Protein AF-A0A5C3P9K9-F1 (afdb_monomer_lite)

Foldseek 3Di:
DPDPPPDDDPVVVLVVLLVLVVDDVVSVSLVVLVVVLVVDVVCVVVVLLSNALDEDEDQDLVVQVVVLCSCPPPVNPSLQSHAHYEYQDQDLALVSLQSNLVSPLSSPNHAYYAYRHPDDDPDRDPRSVNSVVSNLVSQQPDARYAYYHDEQEPPPDDDDRNVVVVVSVQSHNYQYQWYWYWYDDPPDFIFIFTDGDPGGCPDDDDDGDGDGDD

Sequence (214 aa):
MPAGIVTMNLDVVCAIMAFVISMPKDSRPRSTIASMMLVNRALYHEGANTLLSRDVALYDSGDVPSFVDCCLAENGIRTGYVRELVLHFFPRSPVTAASLSNLVLKLTNLASVSLMSAASSWTRSEEEDRSESILFDTIASLTTLSRLSLQIRNISHRGAGANRSLQFVKTLRSPLRELYLSQYCSNASAVVCFVTFSRPLVSRTISIGVRPSV

Radius of gyration: 19.75 Å; chains: 1; bounding box: 65×40×49 Å

Structure (mmCIF, N/CA/C/O backbone):
data_AF-A0A5C3P9K9-F1
#
_entry.id   AF-A0A5C3P9K9-F1
#
loop_
_atom_site.group_PDB
_atom_site.id
_atom_site.type_symbol
_atom_site.label_atom_id
_atom_site.label_alt_id
_atom_site.label_comp_id
_atom_site.label_asym_id
_atom_site.label_entity_id
_atom_site.label_seq_id
_atom_site.pdbx_PDB_ins_code
_atom_site.Cartn_x
_atom_site.Cartn_y
_atom_site.Cartn_z
_atom_site.occupancy
_atom_site.B_iso_or_equiv
_atom_site.auth_seq_id
_atom_site.auth_comp_id
_atom_site.auth_asym_id
_atom_site.auth_atom_id
_atom_site.pdbx_PDB_model_num
ATOM 1 N N . MET A 1 1 ? -42.435 10.565 16.061 1.00 39.28 1 MET A N 1
ATOM 2 C CA . MET A 1 1 ? -41.601 9.851 17.050 1.00 39.28 1 MET A CA 1
ATOM 3 C C . MET A 1 1 ? -40.154 9.996 16.615 1.00 39.28 1 MET A C 1
ATOM 5 O O . MET A 1 1 ? -39.882 9.632 15.476 1.00 39.28 1 MET A O 1
ATOM 9 N N . PRO A 1 2 ? -39.252 10.582 17.418 1.00 43.41 2 PRO A N 1
ATOM 10 C CA . PRO A 1 2 ? -37.836 10.552 17.080 1.00 43.41 2 PRO A CA 1
ATOM 11 C C . PRO A 1 2 ? -37.389 9.087 17.111 1.00 43.41 2 PRO A C 1
ATOM 13 O O . PRO A 1 2 ? -37.651 8.386 18.088 1.00 43.41 2 PRO A O 1
ATOM 16 N N . ALA A 1 3 ? -36.796 8.604 16.019 1.00 52.88 3 ALA A N 1
ATOM 17 C CA . ALA A 1 3 ? -36.177 7.288 15.993 1.00 52.88 3 ALA A CA 1
ATOM 18 C C . ALA A 1 3 ? -35.117 7.264 17.101 1.00 52.88 3 ALA A C 1
ATOM 20 O O . ALA A 1 3 ? -34.156 8.032 17.054 1.00 52.88 3 ALA A O 1
ATOM 21 N N . GLY A 1 4 ? -35.343 6.458 18.140 1.00 49.44 4 GLY A N 1
ATOM 22 C CA . GLY A 1 4 ? -34.376 6.292 19.217 1.00 49.44 4 GLY A CA 1
ATOM 23 C C . GLY A 1 4 ? -33.043 5.862 18.616 1.00 49.44 4 GLY A C 1
ATOM 24 O O . GLY A 1 4 ? -33.011 4.972 17.766 1.00 49.44 4 GLY A O 1
ATOM 25 N N . ILE A 1 5 ? -31.954 6.517 19.019 1.00 58.69 5 ILE A N 1
ATOM 26 C CA . ILE A 1 5 ? -30.605 6.119 18.621 1.00 58.69 5 ILE A CA 1
ATOM 27 C C . ILE A 1 5 ? -30.373 4.729 19.217 1.00 58.69 5 ILE A C 1
ATOM 29 O O . ILE A 1 5 ? -30.087 4.592 20.403 1.00 58.69 5 ILE A O 1
ATOM 33 N N . VAL A 1 6 ? -30.558 3.689 18.405 1.00 58.91 6 VAL A N 1
ATOM 34 C CA . VAL A 1 6 ? -30.195 2.323 18.776 1.00 58.91 6 VAL A CA 1
ATOM 35 C C . VAL A 1 6 ? -28.674 2.264 18.748 1.00 58.91 6 VAL A C 1
ATOM 37 O O . VAL A 1 6 ? -28.052 2.304 17.686 1.00 58.91 6 VAL A O 1
ATOM 40 N N . THR A 1 7 ? -28.064 2.228 19.928 1.00 70.06 7 THR A N 1
ATOM 41 C CA . THR A 1 7 ? -26.617 2.110 20.079 1.00 70.06 7 THR A CA 1
ATOM 42 C C . THR A 1 7 ? -26.207 0.660 19.837 1.00 70.06 7 THR A C 1
ATOM 44 O O . THR A 1 7 ? -26.435 -0.228 20.654 1.00 70.06 7 THR A O 1
ATOM 47 N N . MET A 1 8 ? -25.619 0.400 18.671 1.00 79.62 8 MET A N 1
ATOM 48 C CA . MET A 1 8 ? -25.006 -0.890 18.362 1.00 79.62 8 MET A CA 1
ATOM 49 C C . MET A 1 8 ? -23.621 -0.971 19.021 1.00 79.62 8 MET A C 1
ATOM 51 O O . MET A 1 8 ? -22.883 0.014 19.030 1.00 79.62 8 MET A O 1
ATOM 55 N N . ASN A 1 9 ? -23.266 -2.135 19.574 1.00 88.25 9 ASN A N 1
ATOM 56 C CA . ASN A 1 9 ? -21.931 -2.371 20.130 1.00 88.25 9 ASN A CA 1
ATOM 57 C C . ASN A 1 9 ? -20.863 -2.174 19.032 1.00 88.25 9 ASN A C 1
ATOM 59 O O . ASN A 1 9 ? -21.028 -2.670 17.917 1.00 88.25 9 ASN A O 1
ATOM 63 N N . LEU A 1 10 ? -19.781 -1.458 19.353 1.00 84.62 10 LEU A N 1
ATOM 64 C CA . LEU A 1 10 ? -18.683 -1.148 18.436 1.00 84.62 10 LEU A CA 1
ATOM 65 C C . LEU A 1 10 ? -18.094 -2.399 17.772 1.00 84.62 10 LEU A C 1
ATOM 67 O O . LEU A 1 10 ? -17.847 -2.371 16.570 1.00 84.62 10 LEU A O 1
ATOM 71 N N . ASP A 1 11 ? -17.969 -3.507 18.505 1.00 85.88 11 ASP A N 1
ATOM 72 C CA . ASP A 1 11 ? -17.461 -4.775 17.967 1.00 85.88 11 ASP A CA 1
ATOM 73 C C . ASP A 1 11 ? -18.340 -5.304 16.830 1.00 85.88 11 ASP A C 1
ATOM 75 O O . ASP A 1 11 ? -17.847 -5.785 15.809 1.00 85.88 11 ASP A O 1
ATOM 79 N N . VAL A 1 12 ? -19.661 -5.161 16.974 1.00 88.38 12 VAL A N 1
ATOM 80 C CA . VAL A 1 12 ? -20.631 -5.563 15.948 1.00 88.38 12 VAL A CA 1
ATOM 81 C C . VAL A 1 12 ? -20.494 -4.666 14.722 1.00 88.38 12 VAL A C 1
ATOM 83 O O . VAL A 1 12 ? -20.518 -5.156 13.594 1.00 88.38 12 VAL A O 1
ATOM 86 N N . VAL A 1 13 ? -20.289 -3.362 14.914 1.00 87.94 13 VAL A N 1
ATOM 87 C CA . VAL A 1 13 ? -20.105 -2.431 13.795 1.00 87.94 13 VAL A CA 1
ATOM 88 C C . VAL A 1 13 ? -18.780 -2.686 13.068 1.00 87.94 13 VAL A C 1
ATOM 90 O O . VAL A 1 13 ? -18.759 -2.719 11.838 1.00 87.94 13 VAL A O 1
ATOM 93 N N . CYS A 1 14 ? -17.693 -2.957 13.794 1.00 85.88 14 CYS A N 1
ATOM 94 C CA . CYS A 1 14 ? -16.416 -3.374 13.214 1.00 85.88 14 CYS A CA 1
ATOM 95 C C . CYS A 1 14 ? -16.545 -4.702 12.449 1.00 85.88 14 CYS A C 1
ATOM 97 O O . CYS A 1 14 ? -16.000 -4.833 11.352 1.00 85.88 14 CYS A O 1
ATOM 99 N N . ALA A 1 15 ? -17.326 -5.662 12.957 1.00 88.50 15 ALA A N 1
ATOM 100 C CA . ALA A 1 15 ? -17.622 -6.905 12.245 1.00 88.50 15 ALA A CA 1
ATOM 101 C C . ALA A 1 15 ? -18.410 -6.659 10.945 1.00 88.50 15 ALA A C 1
ATOM 103 O O . ALA A 1 15 ? -18.105 -7.263 9.915 1.00 88.50 15 ALA A O 1
ATOM 104 N N . ILE A 1 16 ? -19.368 -5.725 10.950 1.00 89.56 16 ILE A N 1
ATOM 105 C CA . ILE A 1 16 ? -20.074 -5.298 9.732 1.00 89.56 16 ILE A CA 1
ATOM 106 C C . ILE A 1 16 ? -19.088 -4.680 8.736 1.00 89.56 16 ILE A C 1
ATOM 108 O O . ILE A 1 16 ? -19.123 -5.027 7.559 1.00 89.56 16 ILE A O 1
ATOM 112 N N . MET A 1 17 ? -18.166 -3.821 9.178 1.00 89.69 17 MET A N 1
ATOM 113 C CA . MET A 1 17 ? -17.129 -3.264 8.299 1.00 89.69 17 MET A CA 1
ATOM 114 C C . MET A 1 17 ? -16.224 -4.358 7.718 1.00 89.69 17 MET A C 1
ATOM 116 O O . MET A 1 17 ? -15.919 -4.331 6.527 1.00 89.69 17 MET A O 1
ATOM 120 N N . ALA A 1 18 ? -15.840 -5.352 8.522 1.00 87.38 18 ALA A N 1
ATOM 121 C CA . ALA A 1 18 ? -15.052 -6.498 8.072 1.00 87.38 18 ALA A CA 1
ATOM 122 C C . ALA A 1 18 ? -15.807 -7.361 7.037 1.00 87.38 18 ALA A C 1
ATOM 124 O O . ALA A 1 18 ? -15.211 -7.908 6.101 1.00 87.38 18 ALA A O 1
ATOM 125 N N . PHE A 1 19 ? -17.130 -7.457 7.163 1.00 89.62 19 PHE A N 1
ATOM 126 C CA . PHE A 1 19 ? -17.979 -8.083 6.157 1.00 89.62 19 PHE A CA 1
ATOM 127 C C . PHE A 1 19 ? -18.051 -7.236 4.879 1.00 89.62 19 PHE A C 1
ATOM 129 O O . PHE A 1 19 ? -17.795 -7.753 3.793 1.00 89.62 19 PHE A O 1
ATOM 136 N N . VAL A 1 20 ? -18.296 -5.926 5.002 1.00 89.69 20 VAL A N 1
ATOM 137 C CA . VAL A 1 20 ? -18.351 -4.989 3.868 1.00 89.69 20 VAL A CA 1
ATOM 138 C C . VAL A 1 20 ? -17.040 -5.007 3.086 1.00 89.69 20 VAL A C 1
ATOM 140 O O . VAL A 1 20 ? -17.079 -5.185 1.877 1.00 89.69 20 VAL A O 1
ATOM 143 N N . ILE A 1 21 ? -15.873 -4.926 3.738 1.00 87.12 21 ILE A N 1
ATOM 144 C CA . ILE A 1 21 ? -14.566 -4.969 3.049 1.00 87.12 21 ILE A CA 1
ATOM 145 C C . ILE A 1 21 ? -14.318 -6.293 2.304 1.00 87.12 21 ILE A C 1
ATOM 147 O O . ILE A 1 21 ? -13.470 -6.347 1.417 1.00 87.12 21 ILE A O 1
ATOM 151 N N . SER A 1 22 ? -15.048 -7.358 2.649 1.00 86.19 22 SER A N 1
ATOM 152 C CA . SER A 1 22 ? -14.981 -8.664 1.981 1.00 86.19 22 SER A CA 1
ATOM 153 C C . SER A 1 22 ? -15.932 -8.792 0.788 1.00 86.19 22 SER A C 1
ATOM 155 O O . SER A 1 22 ? -15.864 -9.789 0.073 1.00 86.19 22 SER A O 1
ATOM 157 N N . MET A 1 23 ? -16.822 -7.821 0.571 1.00 88.12 23 MET A N 1
ATOM 158 C CA . MET A 1 23 ? -17.742 -7.833 -0.564 1.00 88.12 23 MET A CA 1
ATOM 159 C C . MET A 1 23 ? -17.004 -7.676 -1.908 1.00 88.12 23 MET A C 1
ATOM 161 O O . MET A 1 23 ? -15.883 -7.154 -1.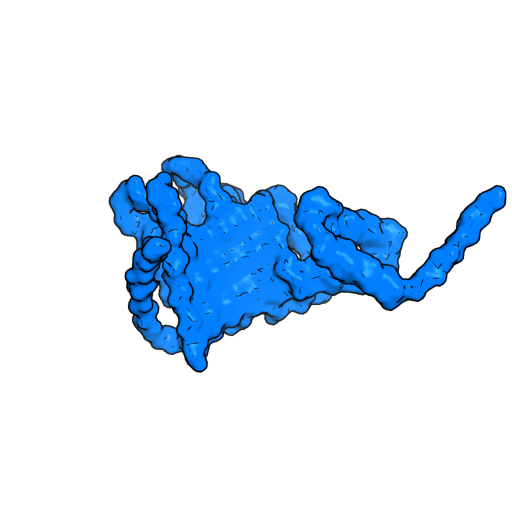947 1.00 88.12 23 MET A O 1
ATOM 165 N N . PRO A 1 24 ? -17.627 -8.099 -3.027 1.00 84.69 24 PRO A N 1
ATOM 166 C CA . PRO A 1 24 ? -17.071 -7.914 -4.364 1.00 84.69 24 PRO A CA 1
ATOM 167 C C . PRO A 1 24 ? -16.679 -6.458 -4.642 1.00 84.69 24 PRO A C 1
ATOM 169 O O . PRO A 1 24 ? -17.343 -5.526 -4.200 1.00 84.69 24 PRO A O 1
ATOM 172 N N . LYS A 1 25 ? -15.618 -6.240 -5.428 1.00 76.38 25 LYS A N 1
ATOM 173 C CA . LYS A 1 25 ? -15.096 -4.887 -5.705 1.00 76.38 25 LYS A CA 1
ATOM 174 C C . LYS A 1 25 ? -16.151 -3.942 -6.300 1.00 76.38 25 LYS A C 1
ATOM 176 O O . LYS A 1 25 ? -16.137 -2.752 -5.986 1.00 76.38 25 LYS A O 1
ATOM 181 N N . ASP A 1 26 ? -17.087 -4.480 -7.081 1.00 81.44 26 ASP A N 1
ATOM 182 C CA . ASP A 1 26 ? -18.165 -3.724 -7.729 1.00 81.44 26 ASP A CA 1
ATOM 183 C C . ASP A 1 26 ? -19.126 -3.063 -6.726 1.00 81.44 26 ASP A C 1
ATOM 185 O O . ASP A 1 26 ? -19.745 -2.049 -7.043 1.00 81.44 26 ASP A O 1
ATOM 189 N N . SER A 1 27 ? -19.198 -3.560 -5.482 1.00 83.00 27 SER A N 1
ATOM 190 C CA . SER A 1 27 ? -20.007 -2.963 -4.410 1.00 83.00 27 SER A CA 1
ATOM 191 C C . SER A 1 27 ? -19.321 -1.790 -3.696 1.00 83.00 27 SER A C 1
ATOM 193 O O . SER A 1 27 ? -19.848 -1.279 -2.708 1.00 83.00 27 SER A O 1
ATOM 195 N N . ARG A 1 28 ? -18.135 -1.370 -4.164 1.00 82.62 28 ARG A N 1
ATOM 196 C CA . ARG A 1 28 ? -17.341 -0.241 -3.641 1.00 82.62 28 ARG A CA 1
ATOM 197 C C . ARG A 1 28 ? -17.177 -0.253 -2.109 1.00 82.62 28 ARG A C 1
ATOM 199 O O . ARG A 1 28 ? -17.459 0.733 -1.426 1.00 82.62 28 ARG A O 1
ATOM 206 N N . PRO A 1 29 ? -16.680 -1.351 -1.526 1.00 86.19 29 PRO A N 1
ATOM 207 C CA . PRO A 1 29 ? -16.709 -1.528 -0.079 1.00 86.19 29 PRO A CA 1
ATOM 208 C C . PRO A 1 29 ? -15.857 -0.509 0.695 1.00 86.19 29 PRO A C 1
ATOM 210 O O . PRO A 1 29 ? -16.245 -0.073 1.779 1.00 86.19 29 PRO A O 1
ATOM 213 N N . ARG A 1 30 ? -14.727 -0.065 0.124 1.00 84.31 30 ARG A N 1
ATOM 214 C CA . ARG A 1 30 ? -13.855 0.949 0.744 1.00 84.31 30 ARG A CA 1
ATOM 215 C C . ARG A 1 30 ? -14.525 2.314 0.856 1.00 84.31 30 ARG A C 1
ATOM 217 O O . ARG A 1 30 ? -14.390 2.949 1.897 1.00 84.31 30 ARG A O 1
ATOM 224 N N . SER A 1 31 ? -15.267 2.752 -0.166 1.00 85.38 31 SER A N 1
ATOM 225 C CA . SER A 1 31 ? -15.999 4.021 -0.081 1.00 85.38 31 SER A CA 1
ATOM 226 C C . SER A 1 31 ? -17.114 3.943 0.952 1.00 85.38 31 SER A C 1
ATOM 228 O O . SER A 1 31 ? -17.278 4.879 1.722 1.00 85.38 31 SER A O 1
ATOM 230 N N . THR A 1 32 ? -17.822 2.812 1.036 1.00 89.19 32 THR A N 1
ATOM 231 C CA . THR A 1 32 ? -18.856 2.600 2.060 1.00 89.19 32 THR A CA 1
ATOM 232 C C . THR A 1 32 ? -18.270 2.694 3.466 1.00 89.19 32 THR A C 1
ATOM 234 O O . THR A 1 32 ? -18.790 3.426 4.303 1.00 89.19 32 THR A O 1
ATOM 237 N N . ILE A 1 33 ? -17.145 2.018 3.714 1.00 89.00 33 ILE A N 1
ATOM 238 C CA . ILE A 1 33 ? -16.425 2.093 4.989 1.00 89.00 33 ILE A CA 1
ATOM 239 C C . ILE A 1 33 ? -15.957 3.518 5.288 1.00 89.00 33 ILE A C 1
ATOM 241 O O . ILE A 1 33 ? -16.177 4.001 6.395 1.00 89.00 33 ILE A O 1
ATOM 245 N N . ALA A 1 34 ? -15.371 4.216 4.314 1.00 87.38 34 ALA A N 1
ATOM 246 C CA . ALA A 1 34 ? -14.958 5.603 4.492 1.00 87.38 34 ALA A CA 1
ATOM 247 C C . ALA A 1 34 ? -16.152 6.501 4.862 1.00 87.38 34 ALA A C 1
ATOM 249 O O . ALA A 1 34 ? -16.056 7.298 5.792 1.00 87.38 34 ALA A O 1
ATOM 250 N N . SER A 1 35 ? -17.310 6.323 4.217 1.00 89.50 35 SER A N 1
ATOM 251 C CA . SER A 1 35 ? -18.542 7.031 4.582 1.00 89.50 35 SER A CA 1
ATOM 252 C C . SER A 1 35 ? -19.010 6.699 6.001 1.00 89.50 35 SER A C 1
ATOM 254 O O . SER A 1 35 ? -19.388 7.610 6.732 1.00 89.50 35 SER A O 1
ATOM 256 N N . MET A 1 36 ? -18.933 5.433 6.430 1.00 89.38 36 MET A N 1
ATOM 257 C CA . MET A 1 36 ? -19.241 5.036 7.813 1.00 89.38 36 MET A CA 1
ATOM 258 C C . MET A 1 36 ? -18.304 5.715 8.824 1.00 89.38 36 MET A C 1
ATOM 260 O O . MET A 1 36 ? -18.756 6.184 9.867 1.00 89.38 36 MET A O 1
ATOM 264 N N . MET A 1 37 ? -17.011 5.810 8.503 1.00 90.44 37 MET A N 1
ATOM 265 C CA . MET A 1 37 ? -16.014 6.494 9.333 1.00 90.44 37 MET A CA 1
ATOM 266 C C . MET A 1 37 ? -16.261 8.006 9.417 1.00 90.44 37 MET A C 1
ATOM 268 O O . MET A 1 37 ? -16.024 8.598 10.463 1.00 90.44 37 MET A O 1
ATOM 272 N N . LEU A 1 38 ? -16.758 8.637 8.349 1.00 89.06 38 LEU A N 1
ATOM 273 C CA . LEU A 1 38 ? -17.075 10.070 8.346 1.00 89.06 38 LEU A CA 1
ATOM 274 C C . LEU A 1 38 ? -18.258 10.421 9.257 1.00 89.06 38 LEU A C 1
ATOM 276 O O . LEU A 1 38 ? -18.283 11.505 9.834 1.00 89.06 38 LEU A O 1
ATOM 280 N N . VAL A 1 39 ? -19.236 9.521 9.397 1.00 88.31 39 VAL A N 1
ATOM 281 C CA . VAL A 1 39 ? -20.452 9.778 10.190 1.00 88.31 39 VAL A CA 1
ATOM 282 C C . VAL A 1 39 ? -20.350 9.312 11.644 1.00 88.31 39 VAL A C 1
ATOM 284 O O . VAL A 1 39 ? -21.182 9.695 12.465 1.00 88.31 39 VAL A O 1
ATOM 287 N N . ASN A 1 40 ? -19.354 8.491 11.988 1.00 87.44 40 ASN A N 1
ATOM 288 C CA . ASN A 1 40 ? -19.202 7.931 13.328 1.00 87.44 40 ASN A CA 1
ATOM 289 C C . ASN A 1 40 ? -17.763 8.071 13.839 1.00 87.44 40 ASN A C 1
ATOM 291 O O . ASN A 1 40 ? -16.842 7.431 13.336 1.00 87.44 40 ASN A O 1
ATOM 295 N N . ARG A 1 41 ? -17.586 8.853 14.912 1.00 87.75 41 ARG A N 1
ATOM 296 C CA . ARG A 1 41 ? -16.277 9.115 15.527 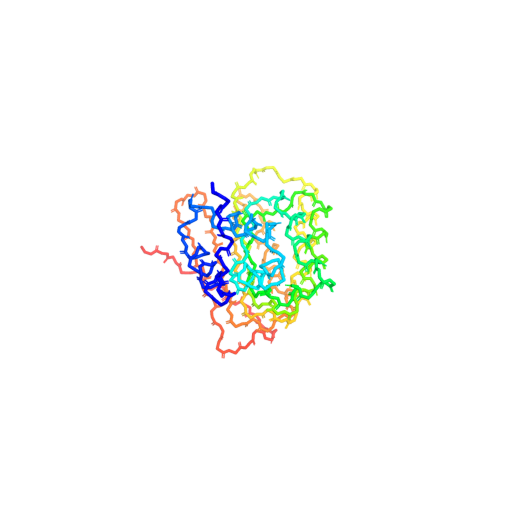1.00 87.75 41 ARG A CA 1
ATOM 297 C C . ARG A 1 41 ? -15.573 7.850 16.029 1.00 87.75 41 ARG A C 1
ATOM 299 O O . ARG A 1 41 ? -14.365 7.740 15.865 1.00 87.75 41 ARG A O 1
ATOM 306 N N . ALA A 1 42 ? -16.292 6.896 16.618 1.00 86.69 42 ALA A N 1
ATOM 307 C CA . ALA A 1 42 ? -15.678 5.649 17.076 1.00 86.69 42 ALA A CA 1
ATOM 308 C C . ALA A 1 42 ? -15.142 4.833 15.888 1.00 86.69 42 ALA A C 1
ATOM 310 O O . ALA A 1 42 ? -14.014 4.347 15.930 1.00 86.69 42 ALA A O 1
ATOM 311 N N . LEU A 1 43 ? -15.899 4.772 14.786 1.00 87.94 43 LEU A N 1
ATOM 312 C CA . LEU A 1 43 ? -15.437 4.129 13.552 1.00 87.94 43 LEU A CA 1
ATOM 313 C C . LEU A 1 43 ? -14.319 4.906 12.869 1.00 87.94 43 LEU A C 1
ATOM 315 O O . LEU A 1 43 ? -13.467 4.297 12.236 1.00 87.94 43 LEU A O 1
ATOM 319 N N . TYR A 1 44 ? -14.277 6.229 12.996 1.00 89.19 44 TYR A N 1
ATOM 320 C CA . TYR A 1 44 ? -13.143 6.999 12.506 1.00 89.19 44 TYR A CA 1
ATOM 321 C C . TYR A 1 44 ? -11.828 6.538 13.155 1.00 89.19 44 TYR A C 1
ATOM 323 O O . TYR A 1 44 ? -10.829 6.376 12.454 1.00 89.19 44 TYR A O 1
ATOM 331 N N . HIS A 1 45 ? -11.823 6.272 14.463 1.00 86.88 45 HIS A N 1
ATOM 332 C CA . HIS A 1 45 ? -10.630 5.794 15.167 1.00 86.88 45 HIS A CA 1
ATOM 333 C C . HIS A 1 45 ? -10.352 4.302 14.893 1.00 86.88 45 HIS A C 1
ATOM 335 O O . HIS A 1 45 ? -9.262 3.965 14.435 1.00 86.88 45 HIS A O 1
ATOM 341 N N . GLU A 1 46 ? -11.342 3.420 15.072 1.00 85.69 46 GLU A N 1
ATOM 342 C CA . GLU A 1 46 ? -11.146 1.957 15.004 1.00 85.69 46 GLU A CA 1
ATOM 343 C C . GLU A 1 46 ? -11.271 1.370 13.588 1.00 85.69 46 GLU A C 1
ATOM 345 O O . GLU A 1 46 ? -10.586 0.420 13.199 1.00 85.69 46 GLU A O 1
ATOM 350 N N . GLY A 1 47 ? -12.141 1.952 12.764 1.00 85.38 47 GLY A N 1
ATOM 351 C CA . GLY A 1 47 ? -12.476 1.452 11.431 1.00 85.38 47 GLY A CA 1
ATOM 352 C C . GLY A 1 47 ? -11.328 1.557 10.427 1.00 85.38 47 GLY A C 1
ATOM 353 O O . GLY A 1 47 ? -11.273 0.774 9.476 1.00 85.38 47 GLY A O 1
ATOM 354 N N . ALA A 1 48 ? -10.367 2.456 10.667 1.00 88.44 48 ALA A N 1
ATOM 355 C CA . ALA A 1 48 ? -9.177 2.607 9.832 1.00 88.44 48 ALA A CA 1
ATOM 356 C C . ALA A 1 48 ? -8.330 1.327 9.792 1.00 88.44 48 ALA A C 1
ATOM 358 O O . ALA A 1 48 ? -7.815 0.968 8.735 1.00 88.44 48 ALA A O 1
ATOM 359 N N . ASN A 1 49 ? -8.233 0.602 10.911 1.00 88.50 49 ASN A N 1
ATOM 360 C CA . ASN A 1 49 ? -7.544 -0.684 10.948 1.00 88.50 49 ASN A CA 1
ATOM 361 C C . ASN A 1 49 ? -8.238 -1.697 10.024 1.00 88.50 49 ASN A C 1
ATOM 363 O O . ASN A 1 49 ? -7.587 -2.365 9.229 1.00 88.50 49 ASN A O 1
ATOM 367 N N . THR A 1 50 ? -9.571 -1.754 10.030 1.00 86.12 50 THR A N 1
ATOM 368 C CA . THR A 1 50 ? -10.334 -2.642 9.131 1.00 86.12 50 THR A CA 1
ATOM 369 C C . THR A 1 50 ? -10.139 -2.276 7.655 1.00 86.12 50 THR A C 1
ATOM 371 O O . THR A 1 50 ? -10.043 -3.161 6.805 1.00 86.12 50 THR A O 1
ATOM 374 N N . LEU A 1 51 ? -10.045 -0.979 7.346 1.00 87.31 51 LEU A N 1
ATOM 375 C CA . LEU A 1 51 ? -9.834 -0.483 5.985 1.00 87.31 51 LEU A CA 1
ATOM 376 C C . LEU A 1 51 ? -8.417 -0.769 5.453 1.00 87.31 51 LEU A C 1
ATOM 378 O O . LEU A 1 51 ? -8.269 -1.076 4.270 1.00 87.31 51 LEU A O 1
ATOM 382 N N . LEU A 1 52 ? -7.397 -0.646 6.311 1.00 90.12 52 LEU A N 1
ATOM 383 C CA . LEU A 1 52 ? -5.977 -0.640 5.932 1.00 90.12 52 LEU A CA 1
ATOM 384 C C . LEU A 1 52 ? -5.225 -1.951 6.222 1.00 90.12 52 LEU A C 1
ATOM 386 O O . LEU A 1 52 ? -4.156 -2.159 5.659 1.00 90.12 52 LEU A O 1
ATOM 390 N N . SER A 1 53 ? -5.752 -2.825 7.087 1.00 80.38 53 SER A N 1
ATOM 391 C CA . SER A 1 53 ? -5.099 -4.096 7.470 1.00 80.38 53 SER A CA 1
ATOM 392 C C . SER A 1 53 ? -5.111 -5.168 6.382 1.00 80.38 53 SER A C 1
ATOM 394 O O . SER A 1 53 ? -4.365 -6.145 6.470 1.00 80.38 53 SER A O 1
ATOM 396 N N . ARG A 1 54 ? -5.955 -4.993 5.3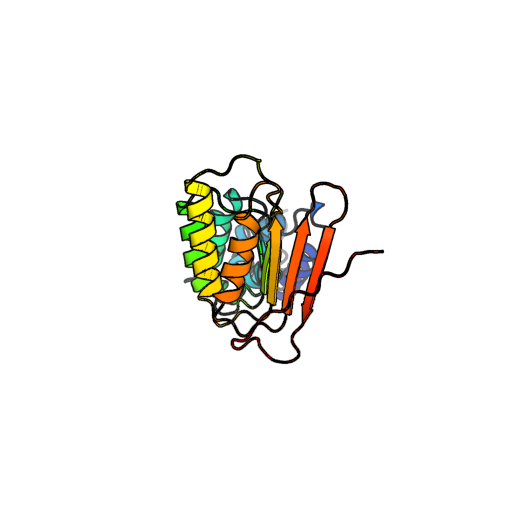63 1.00 81.62 54 ARG A N 1
ATOM 397 C CA . ARG A 1 54 ? -5.968 -5.805 4.143 1.00 81.62 54 ARG A CA 1
ATOM 398 C C . ARG A 1 54 ? -5.157 -5.131 3.043 1.00 81.62 54 ARG A C 1
ATOM 400 O O . ARG A 1 54 ? -4.637 -4.035 3.220 1.00 81.62 54 ARG A O 1
ATOM 407 N N . ASP A 1 55 ? -5.117 -5.766 1.879 1.00 85.62 55 ASP A N 1
ATOM 408 C CA . ASP A 1 55 ? -4.518 -5.201 0.677 1.00 85.62 55 ASP A CA 1
ATOM 409 C C . ASP A 1 55 ? -5.090 -3.814 0.401 1.00 85.62 55 ASP A C 1
ATOM 411 O O . ASP A 1 55 ? -6.301 -3.650 0.229 1.00 85.62 55 ASP A O 1
ATOM 415 N N . VAL A 1 56 ? -4.233 -2.802 0.340 1.00 90.38 56 VAL A N 1
ATOM 416 C CA . VAL A 1 56 ? -4.612 -1.461 -0.091 1.00 90.38 56 VAL A CA 1
ATOM 417 C C . VAL A 1 56 ? -4.296 -1.350 -1.573 1.00 90.38 56 VAL A C 1
ATOM 419 O O . VAL A 1 56 ? -3.135 -1.293 -1.964 1.00 90.38 56 VAL A O 1
ATOM 422 N N . ALA A 1 57 ? -5.336 -1.348 -2.403 1.00 89.50 57 ALA A N 1
ATOM 423 C CA . ALA A 1 57 ? -5.203 -1.226 -3.849 1.00 89.50 57 ALA A CA 1
ATOM 424 C C . ALA A 1 57 ? -5.501 0.209 -4.291 1.00 89.50 57 ALA A C 1
ATOM 426 O O . ALA A 1 57 ? -6.623 0.676 -4.089 1.00 89.50 57 ALA A O 1
ATOM 427 N N . LEU A 1 58 ? -4.514 0.868 -4.899 1.00 89.94 58 LEU A N 1
ATOM 428 C CA . LEU A 1 58 ? -4.663 2.169 -5.549 1.00 89.94 58 LEU A CA 1
ATOM 429 C C . LEU A 1 58 ? -4.796 1.945 -7.059 1.00 89.94 58 LEU A C 1
ATOM 431 O O . LEU A 1 58 ? -3.940 1.297 -7.674 1.00 89.94 58 LEU A O 1
ATOM 435 N N . TYR A 1 59 ? -5.881 2.444 -7.644 1.00 85.75 59 TYR A N 1
ATOM 436 C CA . TYR A 1 59 ? -6.233 2.221 -9.045 1.00 85.75 59 TYR A CA 1
ATOM 437 C C . TYR A 1 59 ? -5.798 3.373 -9.942 1.00 85.75 59 TYR A C 1
ATOM 439 O O . TYR A 1 59 ? -5.437 3.135 -11.096 1.00 85.75 59 TYR A O 1
ATOM 447 N N . ASP A 1 60 ? -5.749 4.589 -9.403 1.00 85.50 60 ASP A N 1
ATOM 448 C CA . ASP A 1 60 ? -5.297 5.769 -10.126 1.00 85.50 60 ASP A CA 1
ATOM 449 C C . ASP A 1 60 ? -4.457 6.727 -9.265 1.00 85.50 60 ASP A C 1
ATOM 451 O O . ASP A 1 60 ? -4.382 6.638 -8.039 1.00 85.50 60 ASP A O 1
ATOM 455 N N . SER A 1 61 ? -3.786 7.675 -9.927 1.00 85.75 61 SER A N 1
ATOM 456 C CA . SER A 1 61 ? -2.964 8.683 -9.248 1.00 85.75 61 SER A CA 1
ATOM 457 C C . SER A 1 61 ? -3.767 9.662 -8.386 1.00 85.75 61 SER A C 1
ATOM 459 O O . SER A 1 61 ? -3.180 10.315 -7.525 1.00 85.75 61 SER A O 1
ATOM 461 N N . GLY A 1 62 ? -5.072 9.786 -8.627 1.00 87.31 62 GLY A N 1
ATOM 462 C CA . GLY A 1 62 ? -6.005 10.574 -7.826 1.00 87.31 62 GLY A CA 1
ATOM 463 C C . GLY A 1 62 ? -6.345 9.923 -6.483 1.00 87.31 62 GLY A C 1
ATOM 464 O O . GLY A 1 62 ? -6.712 10.640 -5.555 1.00 87.31 62 GLY A O 1
ATOM 465 N N . ASP A 1 63 ? -6.131 8.614 -6.326 1.00 88.38 63 ASP A N 1
ATOM 466 C CA . ASP A 1 63 ? -6.283 7.924 -5.040 1.00 88.38 63 ASP A CA 1
ATOM 467 C C . ASP A 1 63 ? -5.198 8.334 -4.025 1.00 88.38 63 ASP A C 1
ATOM 469 O O . ASP A 1 63 ? -5.435 8.330 -2.813 1.00 88.38 63 ASP A O 1
ATOM 473 N N . VAL A 1 64 ? -4.002 8.712 -4.504 1.00 91.75 64 VAL A N 1
ATOM 474 C CA . VAL A 1 64 ? -2.805 8.934 -3.667 1.00 91.75 64 VAL A CA 1
ATOM 475 C C . VAL A 1 64 ? -3.019 9.981 -2.570 1.00 91.75 64 VAL A C 1
ATOM 477 O O . VAL A 1 64 ? -2.706 9.661 -1.424 1.00 91.75 64 VAL A O 1
ATOM 480 N N . PRO A 1 65 ? -3.550 11.192 -2.839 1.00 92.12 65 PRO A N 1
ATOM 481 C CA . PRO A 1 65 ? -3.774 12.185 -1.789 1.00 92.12 65 PRO A CA 1
ATOM 482 C C . PRO A 1 65 ? -4.680 11.656 -0.673 1.00 92.12 65 PRO A C 1
ATOM 484 O O . PRO A 1 65 ? -4.306 11.709 0.494 1.00 92.12 65 PRO A O 1
ATOM 487 N N . SER A 1 66 ? -5.812 11.038 -1.028 1.00 90.69 66 SER A N 1
ATOM 488 C CA . SER A 1 66 ? -6.755 10.498 -0.040 1.00 90.69 66 SER A CA 1
ATOM 489 C C . SER A 1 66 ? -6.149 9.369 0.800 1.00 90.69 66 SER A C 1
ATOM 491 O O . SER A 1 66 ? -6.406 9.269 2.001 1.00 90.69 66 SER A O 1
ATOM 493 N N . PHE A 1 67 ? -5.296 8.543 0.190 1.00 92.81 67 PHE A N 1
ATOM 494 C CA . PHE A 1 67 ? -4.573 7.486 0.883 1.00 92.81 67 PHE A CA 1
ATOM 495 C C . PHE A 1 67 ? -3.520 8.046 1.849 1.00 92.81 67 PHE A C 1
ATOM 497 O O . PHE A 1 67 ? -3.425 7.581 2.988 1.00 92.81 67 PHE A O 1
ATOM 504 N N . VAL A 1 68 ? -2.767 9.065 1.424 1.00 94.88 68 VAL A N 1
ATOM 505 C CA . VAL A 1 68 ? -1.786 9.771 2.262 1.00 94.88 68 VAL A CA 1
ATOM 506 C C . VAL A 1 68 ? -2.472 10.425 3.455 1.00 94.88 68 VAL A C 1
ATOM 508 O O . VAL A 1 68 ? -2.056 10.185 4.590 1.00 94.88 68 VAL A O 1
ATOM 511 N N . ASP A 1 69 ? -3.556 11.163 3.224 1.00 93.06 69 ASP A N 1
ATOM 512 C CA . ASP A 1 69 ? -4.324 11.820 4.283 1.00 93.06 69 ASP A CA 1
ATOM 513 C C . ASP A 1 69 ? -4.900 10.796 5.268 1.00 93.06 69 ASP A C 1
ATOM 515 O O . ASP A 1 69 ? -4.796 10.961 6.486 1.00 93.06 69 ASP A O 1
ATOM 519 N N . CYS A 1 70 ? -5.443 9.685 4.758 1.00 92.31 70 CYS A N 1
ATOM 520 C CA . CYS A 1 70 ? -5.967 8.606 5.590 1.00 92.31 70 CYS A CA 1
ATOM 521 C C . CYS A 1 70 ? -4.886 8.001 6.494 1.00 92.31 70 CYS A C 1
ATOM 523 O O . CYS A 1 70 ? -5.149 7.789 7.679 1.00 92.31 70 CYS A O 1
ATOM 525 N N . CYS A 1 71 ? -3.687 7.746 5.961 1.00 94.56 71 CYS A N 1
ATOM 526 C CA . CYS A 1 71 ? -2.580 7.148 6.708 1.00 94.56 71 CYS A CA 1
ATOM 527 C C . CYS A 1 71 ? -1.932 8.105 7.716 1.00 94.56 71 CYS A C 1
ATOM 529 O O . CYS A 1 71 ? -1.482 7.659 8.769 1.00 94.56 71 CYS A O 1
ATOM 531 N N . LEU A 1 72 ? -1.848 9.399 7.391 1.00 94.88 72 LEU A N 1
ATOM 532 C CA . LEU A 1 72 ? -1.218 10.410 8.246 1.00 94.88 72 LEU A CA 1
ATOM 533 C C . LEU A 1 72 ? -2.162 10.991 9.305 1.00 94.88 72 LEU A C 1
ATOM 535 O O . LEU A 1 72 ? -1.695 11.620 10.256 1.00 94.88 72 LEU A O 1
ATOM 539 N N . ALA A 1 73 ? -3.469 10.759 9.181 1.00 91.56 73 ALA A N 1
ATOM 540 C CA . ALA A 1 73 ? -4.431 11.065 10.231 1.00 91.56 73 ALA A CA 1
ATOM 541 C C . ALA A 1 73 ? -4.072 10.375 11.561 1.00 91.56 73 ALA A C 1
ATOM 543 O O . ALA A 1 73 ? -3.350 9.377 11.593 1.00 91.56 73 ALA A O 1
ATOM 544 N N . GLU A 1 74 ? -4.606 10.904 12.667 1.00 90.25 74 GLU A N 1
ATOM 545 C CA . GLU A 1 74 ? -4.355 10.378 14.018 1.00 90.25 74 GLU A CA 1
ATOM 546 C C . GLU A 1 74 ? -2.849 10.300 14.334 1.00 90.25 74 GLU A C 1
ATOM 548 O O . GLU A 1 74 ? -2.341 9.277 14.788 1.00 90.25 74 GLU A O 1
ATOM 553 N N . ASN A 1 75 ? -2.110 11.377 14.039 1.00 91.06 75 ASN A N 1
ATOM 554 C CA . ASN A 1 75 ? -0.656 11.475 14.235 1.00 91.06 75 ASN A CA 1
ATOM 555 C C . ASN A 1 75 ? 0.148 10.364 13.531 1.00 91.06 75 ASN A C 1
ATOM 557 O O . ASN A 1 75 ? 1.233 9.995 13.977 1.00 91.06 75 ASN A O 1
ATOM 561 N N . GLY A 1 76 ? -0.381 9.819 12.431 1.00 90.06 76 GLY A N 1
ATOM 562 C CA . GLY A 1 76 ? 0.272 8.773 11.653 1.00 90.06 76 GLY A CA 1
ATOM 563 C C . GLY A 1 76 ? 0.194 7.372 12.259 1.00 90.06 76 GLY A C 1
ATOM 564 O O . GLY A 1 76 ? 0.850 6.476 11.743 1.00 90.06 76 GLY A O 1
ATOM 565 N N . ILE A 1 77 ? -0.616 7.132 13.300 1.00 92.19 77 ILE A N 1
ATOM 566 C CA . ILE A 1 77 ? -0.786 5.785 13.887 1.00 92.19 77 ILE A CA 1
ATOM 567 C C . ILE A 1 77 ? -1.206 4.762 12.816 1.00 92.19 77 ILE A C 1
ATOM 569 O O . ILE A 1 77 ? -0.787 3.603 12.833 1.00 92.19 77 ILE A O 1
ATOM 573 N N . ARG A 1 78 ? -1.995 5.209 11.834 1.00 93.81 78 ARG A N 1
ATOM 574 C CA . ARG A 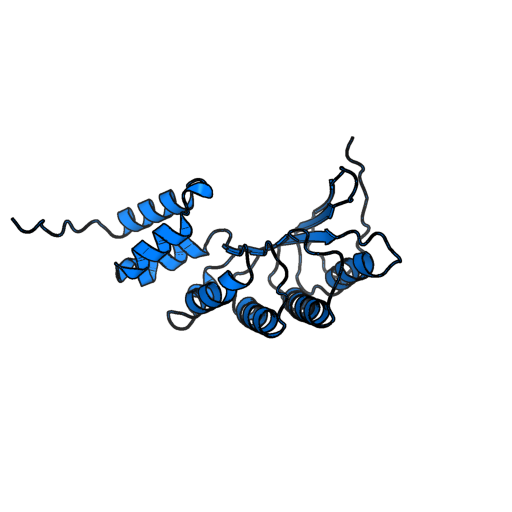1 78 ? -2.550 4.370 10.767 1.00 93.81 78 ARG A CA 1
ATOM 575 C C . ARG A 1 78 ? -1.507 3.854 9.774 1.00 93.81 78 ARG A C 1
ATOM 577 O O . ARG A 1 78 ? -1.783 2.866 9.094 1.00 93.81 78 ARG A O 1
ATOM 584 N N . THR A 1 79 ? -0.303 4.434 9.716 1.00 94.44 79 THR A N 1
ATOM 585 C CA . THR A 1 79 ? 0.776 3.905 8.861 1.00 94.44 79 THR A CA 1
ATOM 586 C C . THR A 1 79 ? 1.195 2.492 9.272 1.00 94.44 79 THR A C 1
ATOM 588 O O . THR A 1 79 ? 1.638 1.714 8.429 1.00 94.44 79 THR A O 1
ATOM 591 N N . GLY A 1 80 ? 0.998 2.127 10.544 1.00 93.31 80 GLY A N 1
ATOM 592 C CA . GLY A 1 80 ? 1.248 0.782 11.057 1.00 93.31 80 GLY A CA 1
ATOM 593 C C . GLY A 1 80 ? 0.194 -0.258 10.660 1.00 93.31 80 GLY A C 1
ATOM 594 O O . GLY A 1 80 ? 0.415 -1.448 10.871 1.00 93.31 80 GLY A O 1
ATOM 595 N N . TYR A 1 81 ? -0.949 0.134 10.093 1.00 92.94 81 TYR A N 1
ATOM 596 C CA . TYR A 1 81 ? -1.984 -0.827 9.690 1.00 92.94 81 TYR A CA 1
ATOM 597 C C . TYR A 1 81 ? -1.734 -1.408 8.300 1.00 92.94 81 TYR A C 1
ATOM 599 O O . TYR A 1 81 ? -2.127 -2.541 8.036 1.00 92.94 81 TYR A O 1
ATOM 607 N N . VAL A 1 82 ? -1.035 -0.673 7.431 1.00 94.19 82 VAL A N 1
ATOM 608 C CA . VAL A 1 82 ? -0.796 -1.097 6.050 1.00 94.19 82 VAL A CA 1
ATOM 609 C C . VAL A 1 82 ? 0.259 -2.198 6.009 1.00 94.19 82 VAL A C 1
ATOM 611 O O . VAL A 1 82 ? 1.430 -1.968 6.311 1.00 94.19 82 VAL A O 1
ATOM 614 N N . ARG A 1 83 ? -0.160 -3.397 5.599 1.00 93.75 83 ARG A N 1
ATOM 615 C CA . ARG A 1 83 ? 0.730 -4.555 5.404 1.00 93.75 83 ARG A CA 1
ATOM 616 C C . ARG A 1 83 ? 1.007 -4.862 3.943 1.00 93.75 83 ARG A C 1
ATOM 618 O O . ARG A 1 83 ? 2.122 -5.267 3.605 1.00 93.75 83 ARG A O 1
ATOM 625 N N . GLU A 1 84 ? 0.008 -4.659 3.092 1.00 94.31 84 GLU A N 1
ATOM 626 C CA . GLU A 1 84 ? 0.070 -4.980 1.671 1.00 94.31 84 GLU A CA 1
ATOM 627 C C . GLU A 1 84 ? -0.389 -3.782 0.835 1.00 94.31 84 GLU A C 1
ATOM 629 O O . GLU A 1 84 ? -1.493 -3.270 1.025 1.00 94.31 84 GLU A O 1
ATOM 634 N N . LEU A 1 85 ? 0.459 -3.331 -0.093 1.00 94.38 85 LEU A N 1
ATOM 635 C CA . LEU A 1 85 ? 0.173 -2.217 -0.997 1.00 94.38 85 LEU A CA 1
ATOM 636 C C . LEU A 1 85 ? 0.196 -2.699 -2.449 1.00 94.38 85 LEU A C 1
ATOM 638 O O . LEU A 1 85 ? 1.194 -3.246 -2.919 1.00 94.38 85 LEU A O 1
ATOM 642 N N . VAL A 1 86 ? -0.890 -2.455 -3.175 1.00 92.25 86 VAL A N 1
ATOM 643 C CA . VAL A 1 86 ? -1.041 -2.793 -4.592 1.00 92.25 86 VAL A CA 1
ATOM 644 C C . VAL A 1 86 ? -1.228 -1.506 -5.385 1.00 92.25 86 VAL A C 1
ATOM 646 O O . VAL A 1 86 ? -2.197 -0.779 -5.191 1.00 92.25 86 VAL A O 1
ATOM 649 N N . LEU A 1 87 ? -0.306 -1.222 -6.297 1.00 90.75 87 LEU A N 1
ATOM 650 C CA . LEU A 1 87 ? -0.392 -0.095 -7.218 1.00 90.75 87 LEU A CA 1
ATOM 651 C C . LEU A 1 87 ? -0.778 -0.635 -8.591 1.00 90.75 87 LEU A C 1
ATOM 653 O O . LEU A 1 87 ? -0.002 -1.376 -9.184 1.00 90.75 87 LEU A O 1
ATOM 657 N N . HIS A 1 88 ? -1.961 -0.278 -9.095 1.00 86.56 88 HIS A N 1
ATOM 658 C CA . HIS A 1 88 ? -2.402 -0.631 -10.453 1.00 86.56 88 HIS A CA 1
ATOM 659 C C . HIS A 1 88 ? -1.964 0.387 -11.515 1.00 86.56 88 HIS A C 1
ATOM 661 O O . HIS A 1 88 ? -2.299 0.254 -12.692 1.00 86.56 88 HIS A O 1
ATOM 667 N N . PHE A 1 89 ? -1.194 1.394 -11.118 1.00 83.38 89 PHE A N 1
ATOM 668 C CA . PHE A 1 89 ? -0.665 2.428 -11.990 1.00 83.38 89 PHE A CA 1
ATOM 669 C C . PHE A 1 89 ? 0.756 2.797 -11.560 1.00 83.38 89 PHE A C 1
ATOM 671 O O . PHE A 1 89 ? 1.171 2.558 -10.426 1.00 83.38 89 PHE A O 1
ATOM 678 N N . PHE A 1 90 ? 1.484 3.439 -12.471 1.00 79.81 90 PHE A N 1
ATOM 679 C CA . PHE A 1 90 ? 2.677 4.203 -12.127 1.00 79.81 90 PHE A CA 1
ATOM 680 C C . PHE A 1 90 ? 2.309 5.689 -12.094 1.00 79.81 90 PHE A C 1
ATOM 682 O O . PHE A 1 90 ? 1.655 6.158 -13.034 1.00 79.81 90 PHE A O 1
ATOM 689 N N . PRO A 1 91 ? 2.673 6.440 -11.037 1.00 80.69 91 PRO A N 1
ATOM 690 C CA . PRO A 1 91 ? 2.459 7.876 -11.007 1.00 80.69 91 PRO A CA 1
ATOM 691 C C . PRO A 1 91 ? 3.142 8.520 -12.208 1.00 80.69 91 PRO A C 1
ATOM 693 O O . PRO A 1 91 ? 4.298 8.228 -12.500 1.00 80.69 91 PRO A O 1
ATOM 696 N N . ARG A 1 92 ? 2.421 9.405 -12.893 1.00 82.25 92 ARG A N 1
ATOM 697 C CA . ARG A 1 92 ? 2.968 10.171 -14.022 1.00 82.25 92 ARG A CA 1
ATOM 698 C C . ARG A 1 92 ? 3.604 11.489 -13.589 1.00 82.25 92 ARG A C 1
ATOM 700 O O . ARG A 1 92 ? 4.384 12.063 -14.333 1.00 82.25 92 ARG A O 1
ATOM 707 N N . SER A 1 93 ? 3.256 11.958 -12.389 1.00 86.00 93 SER A N 1
ATOM 708 C CA . SER A 1 93 ? 3.785 13.184 -11.799 1.00 86.00 93 SER A CA 1
ATOM 709 C C . SER A 1 93 ? 4.851 12.862 -10.747 1.00 86.00 93 SER A C 1
ATOM 711 O O . SER A 1 93 ? 4.556 12.105 -9.809 1.00 86.00 93 SER A O 1
ATOM 713 N N . PRO A 1 94 ? 6.035 13.504 -10.812 1.00 87.19 94 PRO A N 1
ATOM 714 C CA . PRO A 1 94 ? 7.070 13.357 -9.792 1.00 87.19 94 PRO A CA 1
ATOM 715 C C . PRO A 1 94 ? 6.592 13.778 -8.399 1.00 87.19 94 PRO A C 1
ATOM 717 O O . PRO A 1 94 ? 7.036 13.218 -7.402 1.00 87.19 94 PRO A O 1
ATOM 720 N N . VAL A 1 95 ? 5.650 14.725 -8.318 1.00 91.06 95 VAL A N 1
ATOM 721 C CA . VAL A 1 95 ? 5.063 15.187 -7.051 1.00 91.06 95 VAL A CA 1
ATOM 722 C C . VAL A 1 95 ? 4.234 14.077 -6.409 1.00 91.06 95 VAL A C 1
ATOM 724 O O . VAL A 1 95 ? 4.407 13.770 -5.229 1.00 91.06 95 VAL A O 1
ATOM 727 N N . THR A 1 96 ? 3.370 13.424 -7.190 1.00 90.50 96 THR A N 1
ATOM 728 C CA . THR A 1 96 ? 2.578 12.281 -6.717 1.00 90.50 96 THR A CA 1
ATOM 729 C C . THR A 1 96 ? 3.480 11.107 -6.335 1.00 90.50 96 THR A C 1
ATOM 731 O O . THR A 1 96 ? 3.267 10.491 -5.292 1.00 90.50 96 THR A O 1
ATOM 734 N N . ALA A 1 97 ? 4.517 10.829 -7.133 1.00 89.81 97 ALA A N 1
ATOM 735 C CA . ALA A 1 97 ? 5.503 9.793 -6.830 1.00 89.81 97 ALA A CA 1
ATOM 736 C C . ALA A 1 97 ? 6.255 10.074 -5.523 1.00 89.81 97 ALA A C 1
ATOM 738 O O . ALA A 1 97 ? 6.395 9.173 -4.696 1.00 89.81 97 ALA A O 1
ATOM 739 N N . ALA A 1 98 ? 6.694 11.316 -5.305 1.00 93.38 98 ALA A N 1
ATOM 740 C CA . ALA A 1 98 ? 7.386 11.723 -4.087 1.00 93.38 98 ALA A CA 1
ATOM 741 C C . ALA A 1 98 ? 6.470 11.645 -2.858 1.00 93.38 98 ALA A C 1
ATOM 743 O O . ALA A 1 98 ? 6.889 11.149 -1.816 1.00 93.38 98 ALA A O 1
ATOM 744 N N . SER A 1 99 ? 5.209 12.074 -2.977 1.00 94.94 99 SER A N 1
ATOM 745 C CA . SER A 1 99 ? 4.228 11.980 -1.889 1.00 94.94 99 SER A CA 1
ATOM 746 C C . SER A 1 99 ? 3.975 10.526 -1.476 1.00 94.94 99 SER A C 1
ATOM 748 O O . SER A 1 99 ? 4.103 10.180 -0.299 1.00 94.94 99 SER A O 1
ATOM 750 N N . LEU A 1 100 ? 3.730 9.645 -2.454 1.00 95.06 100 LEU A N 1
ATOM 751 C CA . LEU A 1 100 ? 3.566 8.214 -2.206 1.00 95.06 100 LEU A CA 1
ATOM 752 C C . LEU A 1 100 ? 4.837 7.593 -1.609 1.00 95.06 100 LEU A C 1
ATOM 754 O O . LEU A 1 100 ? 4.753 6.836 -0.649 1.00 95.06 100 LEU A O 1
ATOM 758 N N . SER A 1 101 ? 6.012 7.951 -2.124 1.00 95.06 101 SER A N 1
ATOM 759 C CA . SER A 1 101 ? 7.303 7.457 -1.626 1.00 95.06 101 SER A CA 1
ATOM 760 C C . SER A 1 101 ? 7.561 7.856 -0.173 1.00 95.06 101 SER A C 1
ATOM 762 O O . SER A 1 101 ? 7.906 7.016 0.658 1.00 95.06 101 SER A O 1
ATOM 764 N N . ASN A 1 102 ? 7.315 9.124 0.162 1.00 95.81 102 ASN A N 1
ATOM 765 C CA . ASN A 1 102 ? 7.436 9.637 1.524 1.00 95.81 102 ASN A CA 1
ATOM 766 C C . ASN A 1 102 ? 6.495 8.919 2.494 1.00 95.81 102 ASN A C 1
ATOM 768 O O . ASN A 1 102 ? 6.856 8.705 3.651 1.00 95.81 102 ASN A O 1
ATOM 772 N N . LEU A 1 103 ? 5.292 8.555 2.040 1.00 96.25 103 LEU A N 1
ATOM 773 C CA . LEU A 1 103 ? 4.379 7.742 2.832 1.00 96.25 103 LEU A CA 1
ATOM 774 C C . LEU A 1 103 ? 4.897 6.311 2.989 1.00 96.25 103 LEU A C 1
ATOM 776 O O . LEU A 1 103 ? 4.922 5.814 4.109 1.00 96.25 103 LEU A O 1
ATOM 780 N N . VAL A 1 104 ? 5.322 5.664 1.900 1.00 95.44 104 VAL A N 1
ATOM 781 C CA . VAL A 1 104 ? 5.798 4.270 1.893 1.00 95.44 104 VAL A CA 1
ATOM 782 C C . VAL A 1 104 ? 6.931 4.058 2.897 1.00 95.44 104 VAL A C 1
ATOM 784 O O . VAL A 1 104 ? 6.909 3.074 3.631 1.00 95.44 104 VAL A O 1
ATOM 787 N N . LEU A 1 105 ? 7.859 5.011 3.020 1.00 94.94 105 LEU A N 1
ATOM 788 C CA . LEU A 1 105 ? 8.931 4.964 4.025 1.00 94.94 105 LEU A CA 1
ATOM 789 C C . LEU A 1 105 ? 8.428 4.989 5.481 1.00 94.94 105 LEU A C 1
ATOM 791 O O . LEU A 1 105 ? 9.143 4.557 6.381 1.00 94.94 105 LEU A O 1
ATOM 795 N N . LYS A 1 106 ? 7.213 5.490 5.728 1.00 95.69 106 LYS A N 1
ATOM 796 C CA . LYS A 1 106 ? 6.575 5.544 7.055 1.00 95.69 106 LYS A CA 1
ATOM 797 C C . LYS A 1 106 ? 5.686 4.332 7.347 1.00 95.69 106 LYS A C 1
ATOM 799 O O . LYS A 1 106 ? 5.204 4.209 8.475 1.00 95.69 106 LYS A O 1
ATOM 804 N N . LEU A 1 107 ? 5.437 3.461 6.366 1.00 94.94 107 LEU A N 1
ATOM 805 C CA . LEU A 1 107 ? 4.615 2.260 6.532 1.00 94.94 107 LEU A CA 1
ATOM 806 C C . LEU A 1 107 ? 5.431 1.161 7.226 1.00 94.94 107 LEU A C 1
ATOM 808 O O . LEU A 1 107 ? 6.011 0.283 6.590 1.00 94.94 107 LEU A O 1
ATOM 812 N N . THR A 1 108 ? 5.491 1.219 8.554 1.00 91.81 108 THR A N 1
ATOM 813 C CA . THR A 1 108 ? 6.389 0.389 9.379 1.00 91.81 108 THR A CA 1
ATOM 814 C C . THR A 1 108 ? 6.112 -1.112 9.303 1.00 91.81 108 THR A C 1
ATOM 816 O O . THR A 1 108 ? 7.027 -1.906 9.504 1.00 91.81 108 THR A O 1
ATOM 819 N N . ASN A 1 109 ? 4.877 -1.503 8.984 1.00 93.69 109 ASN A N 1
ATOM 820 C CA . ASN A 1 109 ? 4.455 -2.902 8.872 1.00 93.69 109 ASN A CA 1
ATOM 821 C C . ASN A 1 109 ? 4.287 -3.373 7.420 1.00 93.69 109 ASN A C 1
ATOM 823 O O . ASN A 1 109 ? 3.772 -4.471 7.190 1.00 93.69 109 ASN A O 1
ATOM 827 N N . LEU A 1 110 ? 4.728 -2.574 6.443 1.00 95.06 110 LEU A N 1
ATOM 828 C CA . LEU A 1 110 ? 4.646 -2.937 5.035 1.00 95.06 110 LEU A CA 1
ATOM 829 C C . LEU A 1 110 ? 5.543 -4.147 4.749 1.00 95.06 110 LEU A C 1
ATOM 831 O O . LEU A 1 110 ? 6.770 -4.081 4.860 1.00 95.06 110 LEU A O 1
ATOM 835 N N . ALA A 1 111 ? 4.907 -5.247 4.353 1.00 94.38 111 ALA A N 1
ATOM 836 C CA . ALA A 1 111 ? 5.547 -6.534 4.101 1.00 94.38 111 ALA A CA 1
ATOM 837 C C . ALA A 1 111 ? 5.416 -6.988 2.640 1.00 94.38 111 ALA A C 1
ATOM 839 O O . ALA A 1 111 ? 6.203 -7.833 2.199 1.00 94.38 111 ALA A O 1
ATOM 840 N N . SER A 1 112 ? 4.436 -6.452 1.907 1.00 94.62 112 SER A N 1
ATOM 841 C CA . SER A 1 112 ? 4.078 -6.851 0.544 1.00 94.62 112 SER A CA 1
ATOM 842 C C . SER A 1 112 ? 3.841 -5.615 -0.322 1.00 94.62 112 SER A C 1
ATOM 844 O O . SER A 1 112 ? 3.047 -4.743 0.034 1.00 94.62 112 SER A O 1
ATOM 846 N N . VAL A 1 113 ? 4.523 -5.540 -1.465 1.00 93.81 113 VAL A N 1
ATOM 847 C CA . VAL A 1 113 ? 4.275 -4.515 -2.489 1.00 93.81 113 VAL A CA 1
ATOM 848 C C . VAL A 1 113 ? 4.027 -5.194 -3.826 1.00 93.81 113 VAL A C 1
ATOM 850 O O . VAL A 1 113 ? 4.806 -6.043 -4.255 1.00 93.81 113 VAL A O 1
ATOM 853 N N . SER A 1 114 ? 2.954 -4.800 -4.504 1.00 91.06 114 SER A N 1
ATOM 854 C CA . SER A 1 114 ? 2.629 -5.251 -5.854 1.00 91.06 114 SER A CA 1
ATOM 855 C C . SER A 1 114 ? 2.536 -4.061 -6.800 1.00 91.06 114 SER A C 1
ATOM 857 O O . SER A 1 114 ? 1.666 -3.210 -6.648 1.00 91.06 114 SER A O 1
ATOM 859 N N . LEU A 1 115 ? 3.423 -4.008 -7.790 1.00 87.81 115 LEU A N 1
ATOM 860 C CA . LEU A 1 115 ? 3.422 -3.008 -8.854 1.00 87.81 115 LEU A CA 1
ATOM 861 C C . LEU A 1 115 ? 2.807 -3.632 -10.105 1.00 87.81 115 LEU A C 1
ATOM 863 O O . LEU A 1 115 ? 3.483 -4.283 -10.908 1.00 87.81 115 LEU A O 1
ATOM 867 N N . MET A 1 116 ? 1.497 -3.457 -10.239 1.00 79.62 116 MET A N 1
ATOM 868 C CA . MET A 1 116 ? 0.732 -3.868 -11.403 1.00 79.62 116 MET A CA 1
ATOM 869 C C . MET A 1 116 ? 0.703 -2.710 -12.388 1.00 79.62 116 MET A C 1
ATOM 871 O O . MET A 1 116 ? 0.222 -1.616 -12.110 1.00 79.62 116 MET A O 1
ATOM 875 N N . SER A 1 117 ? 1.245 -2.940 -13.571 1.00 66.75 117 SER A N 1
ATOM 876 C CA . SER A 1 117 ? 1.278 -1.917 -14.592 1.00 66.75 117 SER A CA 1
ATOM 877 C C . SER A 1 117 ? 0.012 -2.019 -15.436 1.00 66.75 117 SER A C 1
ATOM 879 O O . SER A 1 117 ? -0.038 -2.831 -16.360 1.00 66.75 117 SER A O 1
ATOM 881 N N . ALA A 1 118 ? -1.010 -1.197 -15.167 1.00 52.59 118 ALA A N 1
ATOM 882 C CA . ALA A 1 118 ? -2.076 -0.987 -16.147 1.00 52.59 118 ALA A CA 1
ATOM 883 C C . ALA A 1 118 ? -1.426 -0.436 -17.416 1.00 52.59 118 ALA A C 1
ATOM 885 O O . ALA A 1 118 ? -0.787 0.613 -17.365 1.00 52.59 118 ALA A O 1
ATOM 886 N N . ALA A 1 119 ? -1.493 -1.181 -18.520 1.00 46.88 119 ALA A N 1
ATOM 887 C CA . ALA A 1 119 ? -0.857 -0.837 -19.786 1.00 46.88 119 ALA A CA 1
ATOM 888 C C . ALA A 1 119 ? -1.157 0.625 -20.161 1.00 46.88 119 ALA A C 1
ATOM 890 O O . ALA A 1 119 ? -2.283 0.973 -20.495 1.00 46.88 119 ALA A O 1
ATOM 891 N N . SER A 1 120 ? -0.157 1.500 -20.074 1.00 42.78 120 SER A N 1
ATOM 892 C CA . SER A 1 120 ? -0.317 2.921 -20.368 1.00 42.78 120 SER A CA 1
ATOM 893 C C . SER A 1 120 ? 0.737 3.368 -21.367 1.00 42.78 120 SER A C 1
ATOM 895 O O . SER A 1 120 ? 1.902 3.474 -21.004 1.00 42.78 120 SER A O 1
ATOM 897 N N . SER A 1 121 ? 0.258 3.637 -22.587 1.00 43.16 121 SER A N 1
ATOM 898 C CA . SER A 1 121 ? 0.828 4.499 -23.631 1.00 43.16 121 SER A CA 1
ATOM 899 C C . SER A 1 121 ? 2.239 4.162 -24.147 1.00 43.16 121 SER A C 1
ATOM 901 O O . SER A 1 121 ? 3.202 4.026 -23.403 1.00 43.16 121 SER A O 1
ATOM 903 N N . TRP A 1 122 ? 2.365 4.062 -25.473 1.00 42.47 122 TRP A N 1
ATOM 904 C CA . TRP A 1 122 ? 3.623 3.793 -26.184 1.00 42.47 122 TRP A CA 1
ATOM 905 C C . TRP A 1 122 ? 4.625 4.960 -26.125 1.00 42.47 122 TRP A C 1
ATOM 907 O O . TRP A 1 122 ? 5.769 4.803 -26.544 1.00 42.47 122 TRP A O 1
ATOM 917 N N . THR A 1 123 ? 4.229 6.108 -25.573 1.00 51.16 123 THR A N 1
ATOM 918 C CA . THR A 1 123 ? 5.087 7.280 -25.383 1.00 51.16 123 THR A CA 1
ATOM 919 C C . THR A 1 123 ? 5.356 7.490 -23.896 1.00 51.16 123 THR A C 1
ATOM 921 O O . THR A 1 123 ? 4.431 7.825 -23.156 1.00 51.16 123 THR A O 1
ATOM 924 N N . ARG A 1 124 ? 6.612 7.281 -23.482 1.00 64.50 124 ARG A N 1
ATOM 925 C CA . ARG A 1 124 ? 7.132 7.621 -22.149 1.00 64.50 124 ARG A CA 1
ATOM 926 C C . ARG A 1 124 ? 7.616 9.070 -22.143 1.00 64.50 124 ARG A C 1
ATOM 928 O O . ARG A 1 124 ? 8.413 9.439 -23.004 1.00 64.50 124 ARG A O 1
ATOM 935 N N . SER A 1 125 ? 7.164 9.863 -21.176 1.00 72.75 125 SER A N 1
ATOM 936 C CA . SER A 1 125 ? 7.734 11.191 -20.889 1.00 72.75 125 SER A CA 1
ATOM 937 C C . SER A 1 125 ? 8.933 11.079 -19.936 1.00 72.75 125 SER A C 1
ATOM 939 O O . SER A 1 125 ? 8.996 10.159 -19.119 1.00 72.75 125 SER A O 1
ATOM 941 N N . GLU A 1 126 ? 9.860 12.042 -19.976 1.00 78.06 126 GLU A N 1
ATOM 942 C CA . GLU A 1 126 ? 10.935 12.155 -18.975 1.00 78.06 126 GLU A CA 1
ATOM 943 C C . GLU A 1 126 ? 10.388 12.263 -17.541 1.00 78.06 126 GLU A C 1
ATOM 945 O O . GLU A 1 126 ? 10.999 11.770 -16.594 1.00 78.06 126 GLU A O 1
ATOM 950 N N . GLU A 1 127 ? 9.220 12.886 -17.366 1.00 79.94 127 GLU A N 1
ATOM 951 C CA . GLU A 1 127 ? 8.570 13.014 -16.057 1.00 79.94 127 GLU A CA 1
ATOM 952 C C . GLU A 1 127 ? 8.060 11.674 -15.522 1.00 79.94 127 GLU A C 1
ATOM 954 O O . GLU A 1 127 ? 8.182 11.396 -14.326 1.00 79.94 127 GLU A O 1
ATOM 959 N N . GLU A 1 128 ? 7.542 10.817 -16.402 1.00 78.00 128 GLU A N 1
ATOM 960 C CA . GLU A 1 128 ? 7.107 9.465 -16.044 1.00 78.00 128 GLU A CA 1
ATOM 961 C C . GLU A 1 128 ? 8.315 8.606 -15.644 1.00 78.00 128 GLU A C 1
ATOM 963 O O . GLU A 1 128 ? 8.276 7.913 -14.630 1.00 78.00 128 GLU A O 1
ATOM 968 N N . ASP A 1 129 ? 9.425 8.734 -16.375 1.00 79.19 129 ASP A N 1
ATOM 969 C CA . ASP A 1 129 ? 10.695 8.069 -16.071 1.00 79.19 129 ASP A CA 1
ATOM 970 C C . ASP A 1 129 ? 11.273 8.492 -14.707 1.00 79.19 129 ASP A C 1
ATOM 972 O O . ASP A 1 129 ? 11.759 7.650 -13.941 1.00 79.19 129 ASP A O 1
ATOM 976 N N . ARG A 1 130 ? 11.197 9.788 -14.372 1.00 82.44 130 ARG A N 1
ATOM 977 C CA . ARG A 1 130 ? 11.594 10.304 -13.050 1.00 82.44 130 ARG A CA 1
ATOM 978 C C . ARG A 1 130 ? 10.679 9.778 -11.948 1.00 82.44 130 ARG A C 1
ATOM 980 O O . ARG A 1 130 ? 11.168 9.354 -10.906 1.00 82.44 130 ARG A O 1
ATOM 987 N N . SER A 1 131 ? 9.370 9.780 -12.183 1.00 85.50 131 SER A N 1
ATOM 988 C CA . SER A 1 131 ? 8.366 9.306 -11.222 1.00 85.50 131 SER A CA 1
ATOM 989 C C . SER A 1 131 ? 8.548 7.826 -10.880 1.00 85.50 131 SER A C 1
ATOM 991 O O . SER A 1 131 ? 8.502 7.443 -9.711 1.00 85.50 131 SER A O 1
ATOM 993 N N . GLU A 1 132 ? 8.805 6.995 -11.891 1.00 83.56 132 GLU A N 1
ATOM 994 C CA . GLU A 1 132 ? 9.091 5.571 -11.715 1.00 83.56 132 GLU A CA 1
ATOM 995 C C . GLU A 1 132 ? 10.400 5.348 -10.951 1.00 83.56 132 GLU A C 1
ATOM 997 O O . GLU A 1 132 ? 10.426 4.556 -10.011 1.00 83.56 132 GLU A O 1
ATOM 1002 N N . SER A 1 133 ? 11.456 6.093 -11.297 1.00 84.25 133 SER A N 1
ATOM 1003 C CA . SER A 1 133 ? 12.744 6.025 -10.593 1.00 84.25 133 SER A CA 1
ATOM 1004 C C . SER A 1 133 ? 12.602 6.360 -9.105 1.00 84.25 133 SER A C 1
ATOM 1006 O O . SER A 1 133 ? 13.067 5.593 -8.270 1.00 84.25 133 SER A O 1
ATOM 1008 N N . ILE A 1 134 ? 11.877 7.435 -8.761 1.00 89.50 134 ILE A N 1
ATOM 1009 C CA . ILE A 1 134 ? 11.621 7.838 -7.365 1.00 89.50 134 ILE A CA 1
ATOM 1010 C C . ILE A 1 134 ? 10.971 6.695 -6.568 1.00 89.50 134 ILE A C 1
ATOM 1012 O O . ILE A 1 134 ? 11.396 6.389 -5.451 1.00 89.50 134 ILE A O 1
ATOM 1016 N N . LEU A 1 135 ? 9.957 6.036 -7.139 1.00 88.88 135 LEU A N 1
ATOM 1017 C CA . LEU A 1 135 ? 9.302 4.906 -6.479 1.00 88.88 135 LEU A CA 1
ATOM 1018 C C . LEU A 1 135 ? 10.211 3.685 -6.365 1.00 88.88 135 LEU A C 1
ATOM 1020 O O . LEU A 1 135 ? 10.242 3.051 -5.312 1.00 88.88 135 LEU A O 1
ATOM 1024 N N . PHE A 1 136 ? 10.935 3.333 -7.427 1.00 88.88 136 PHE A N 1
ATOM 1025 C CA . PHE A 1 136 ? 11.845 2.190 -7.416 1.00 88.88 136 PHE A CA 1
ATOM 1026 C C . PHE A 1 136 ? 12.968 2.374 -6.404 1.00 88.88 136 PHE A C 1
ATOM 1028 O O . PHE A 1 136 ? 13.211 1.465 -5.615 1.00 88.88 136 PHE A O 1
ATOM 1035 N N . ASP A 1 137 ? 13.594 3.545 -6.351 1.00 90.69 137 ASP A N 1
ATOM 1036 C CA . ASP A 1 137 ? 14.631 3.845 -5.363 1.00 90.69 137 ASP A CA 1
ATOM 1037 C C . ASP A 1 137 ? 14.080 3.739 -3.938 1.00 90.69 137 ASP A C 1
ATOM 1039 O O . ASP A 1 137 ? 14.703 3.139 -3.057 1.00 90.69 137 ASP A O 1
ATOM 1043 N N . THR A 1 138 ? 12.860 4.237 -3.727 1.00 93.44 138 THR A N 1
ATOM 1044 C CA . THR A 1 138 ? 12.177 4.141 -2.436 1.00 93.44 138 THR A CA 1
ATOM 1045 C C . THR A 1 138 ? 11.928 2.690 -2.045 1.00 93.44 138 THR A C 1
ATOM 1047 O O . THR A 1 138 ? 12.332 2.271 -0.962 1.00 93.44 138 THR A O 1
ATOM 1050 N N . ILE A 1 139 ? 11.324 1.890 -2.926 1.00 92.06 139 ILE A N 1
ATOM 1051 C CA . ILE A 1 139 ? 11.020 0.480 -2.652 1.00 92.06 139 ILE A CA 1
ATOM 1052 C C . ILE A 1 139 ? 12.309 -0.329 -2.465 1.00 92.06 139 ILE A C 1
ATOM 1054 O O . ILE A 1 139 ? 12.374 -1.192 -1.592 1.00 92.06 139 ILE A O 1
ATOM 1058 N N . ALA A 1 140 ? 13.358 -0.027 -3.232 1.00 90.06 140 ALA A N 1
ATOM 1059 C CA . ALA A 1 140 ? 14.660 -0.668 -3.099 1.00 90.06 140 ALA A CA 1
ATOM 1060 C C . ALA A 1 140 ? 15.337 -0.358 -1.763 1.00 90.06 140 ALA A C 1
ATOM 1062 O O . ALA A 1 140 ? 16.052 -1.208 -1.229 1.00 90.06 140 ALA A O 1
ATOM 1063 N N . SER A 1 141 ? 15.089 0.827 -1.202 1.00 92.94 141 SER A N 1
ATOM 1064 C CA . SER A 1 141 ? 15.625 1.229 0.098 1.00 92.94 141 SER A CA 1
ATOM 1065 C C . SER A 1 141 ? 14.956 0.527 1.285 1.00 92.94 141 SER A C 1
ATOM 1067 O O . SER A 1 141 ? 15.561 0.460 2.358 1.00 92.94 141 SER A O 1
ATOM 1069 N N . LEU A 1 142 ? 13.751 -0.027 1.098 1.00 92.31 142 LEU A N 1
ATOM 1070 C CA . LEU A 1 142 ? 13.034 -0.744 2.149 1.00 92.31 142 LEU A CA 1
ATOM 1071 C C . LEU A 1 142 ? 13.821 -1.978 2.592 1.00 92.31 142 LEU A C 1
ATOM 1073 O O . LEU A 1 142 ? 14.432 -2.682 1.782 1.00 92.31 142 LEU A O 1
ATOM 1077 N N . THR A 1 143 ? 13.758 -2.272 3.887 1.00 90.31 143 THR A N 1
ATOM 1078 C CA . THR A 1 143 ? 14.410 -3.435 4.514 1.00 90.31 143 THR A CA 1
ATOM 1079 C C . THR A 1 143 ? 13.413 -4.433 5.101 1.00 90.31 143 THR A C 1
ATOM 1081 O O . THR A 1 143 ? 13.813 -5.507 5.543 1.00 90.31 143 THR A O 1
ATOM 1084 N N . THR A 1 144 ? 12.120 -4.103 5.098 1.00 88.62 144 THR A N 1
ATOM 1085 C CA . THR A 1 144 ? 11.046 -4.891 5.719 1.00 88.62 144 THR A CA 1
ATOM 1086 C C . THR A 1 144 ? 10.266 -5.756 4.733 1.00 88.62 144 THR A C 1
ATOM 1088 O O . THR A 1 144 ? 9.489 -6.608 5.168 1.00 88.62 144 THR A O 1
ATOM 1091 N N . LEU A 1 145 ? 10.445 -5.573 3.417 1.00 91.81 145 LEU A N 1
ATOM 1092 C CA . LEU A 1 145 ? 9.634 -6.298 2.444 1.00 91.81 145 LEU A CA 1
ATOM 1093 C C . LEU A 1 145 ? 9.972 -7.787 2.446 1.00 91.81 145 LEU A C 1
ATOM 1095 O O . LEU A 1 145 ? 11.125 -8.207 2.362 1.00 91.81 145 LEU A O 1
ATOM 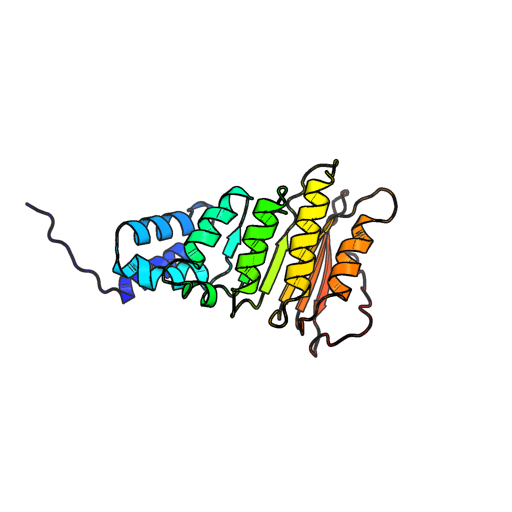1099 N N . SER A 1 146 ? 8.917 -8.589 2.488 1.00 91.44 146 SER A N 1
ATOM 1100 C CA . SER A 1 146 ? 8.971 -10.045 2.387 1.00 91.44 146 SER A CA 1
ATOM 1101 C C . SER A 1 146 ? 8.483 -10.539 1.027 1.00 91.44 146 SER A C 1
ATOM 1103 O O . SER A 1 146 ? 8.957 -11.569 0.545 1.00 91.44 146 SER A O 1
ATOM 1105 N N . ARG A 1 147 ? 7.579 -9.787 0.393 1.00 91.50 147 ARG A N 1
ATOM 1106 C CA . ARG A 1 147 ? 6.989 -10.097 -0.904 1.00 91.50 147 ARG A CA 1
ATOM 1107 C C . ARG A 1 147 ? 7.061 -8.882 -1.820 1.00 91.50 147 ARG A C 1
ATOM 1109 O O . ARG A 1 147 ? 6.699 -7.774 -1.428 1.00 91.50 147 ARG A O 1
ATOM 1116 N N . LEU A 1 148 ? 7.484 -9.117 -3.055 1.00 90.62 148 LEU A N 1
ATOM 1117 C CA . LEU A 1 148 ? 7.434 -8.133 -4.128 1.00 90.62 148 LEU A CA 1
ATOM 1118 C C . LEU A 1 148 ? 6.814 -8.769 -5.371 1.00 90.62 148 LEU A C 1
ATOM 1120 O O . LEU A 1 148 ? 7.256 -9.827 -5.814 1.00 90.62 148 LEU A O 1
ATOM 1124 N N . SER A 1 149 ? 5.807 -8.122 -5.947 1.00 88.62 149 SER A N 1
ATOM 1125 C CA . SER A 1 149 ? 5.2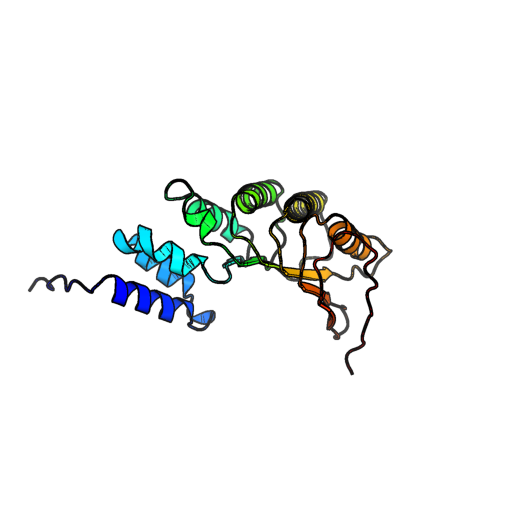29 -8.499 -7.235 1.00 88.62 149 SER A CA 1
ATOM 1126 C C . SER A 1 149 ? 5.427 -7.374 -8.236 1.00 88.62 149 SER A C 1
ATOM 1128 O O . SER A 1 149 ? 5.101 -6.224 -7.953 1.00 88.62 149 SER A O 1
ATOM 1130 N N . LEU A 1 150 ? 5.987 -7.689 -9.399 1.00 83.62 150 LEU A N 1
ATOM 1131 C CA . LEU A 1 150 ? 6.277 -6.739 -10.463 1.00 83.62 150 LEU A CA 1
ATOM 1132 C C . LEU A 1 150 ? 5.708 -7.245 -11.775 1.00 83.62 150 LEU A C 1
ATOM 1134 O O . LEU A 1 150 ? 6.007 -8.353 -12.226 1.00 83.62 150 LEU A O 1
ATOM 1138 N N . GLN A 1 151 ? 4.938 -6.389 -12.429 1.00 77.44 151 GLN A N 1
ATOM 1139 C CA . GLN A 1 151 ? 4.523 -6.598 -13.803 1.00 77.44 151 GLN A CA 1
ATOM 1140 C C . GLN A 1 151 ? 5.491 -5.871 -14.744 1.00 77.44 151 GLN A C 1
ATOM 1142 O O . GLN A 1 151 ? 5.428 -4.654 -14.925 1.00 77.44 151 GLN A O 1
ATOM 1147 N N . ILE A 1 152 ? 6.412 -6.628 -15.336 1.00 69.06 152 ILE A N 1
ATOM 1148 C CA . ILE A 1 152 ? 7.413 -6.158 -16.289 1.00 69.06 152 ILE A CA 1
ATOM 1149 C C . ILE A 1 152 ? 6.723 -5.872 -17.626 1.00 69.06 152 ILE A C 1
ATOM 1151 O O . ILE A 1 152 ? 6.147 -6.760 -18.263 1.00 69.06 152 ILE A O 1
ATOM 1155 N N . ARG A 1 153 ? 6.820 -4.628 -18.098 1.00 63.94 153 ARG A N 1
ATOM 1156 C CA . ARG A 1 153 ? 6.429 -4.288 -19.468 1.00 63.94 153 ARG A CA 1
ATOM 1157 C C . ARG A 1 153 ? 7.527 -4.708 -20.437 1.00 63.94 153 ARG A C 1
ATOM 1159 O O . ARG A 1 153 ? 8.673 -4.275 -20.312 1.00 63.94 153 ARG A O 1
ATOM 1166 N N . ASN A 1 154 ? 7.174 -5.515 -21.435 1.00 50.88 154 ASN A N 1
ATOM 1167 C CA . ASN A 1 154 ? 8.056 -5.763 -22.565 1.00 50.88 154 ASN A CA 1
ATOM 1168 C C . ASN A 1 154 ? 7.991 -4.547 -23.499 1.00 50.88 154 ASN A C 1
ATOM 1170 O O . ASN A 1 154 ? 7.034 -4.395 -24.254 1.00 50.88 154 ASN A O 1
ATOM 1174 N N . ILE A 1 155 ? 8.978 -3.651 -23.436 1.00 49.88 155 ILE A N 1
ATOM 1175 C CA . ILE A 1 155 ? 9.156 -2.668 -24.507 1.00 49.88 155 ILE A CA 1
ATOM 1176 C C . ILE A 1 155 ? 9.861 -3.414 -25.635 1.00 49.88 155 ILE A C 1
ATOM 1178 O O . ILE A 1 155 ? 11.090 -3.500 -25.682 1.00 49.88 155 ILE A O 1
ATOM 1182 N N . SER A 1 156 ? 9.070 -3.992 -26.533 1.00 45.91 156 SER A N 1
ATOM 1183 C CA . SER A 1 156 ? 9.527 -4.455 -27.836 1.00 45.91 156 SER A CA 1
ATOM 1184 C C . SER A 1 156 ? 9.936 -3.243 -28.674 1.00 45.91 156 SER A C 1
ATOM 1186 O O . SER A 1 156 ? 9.165 -2.784 -29.498 1.00 45.91 156 SER A O 1
ATOM 1188 N N . HIS A 1 157 ? 11.113 -2.686 -28.386 1.00 40.72 157 HIS A N 1
ATOM 1189 C CA . HIS A 1 157 ? 12.005 -1.949 -29.284 1.00 40.72 157 HIS A CA 1
ATOM 1190 C C . HIS A 1 157 ? 13.281 -1.612 -28.487 1.00 40.72 157 HIS A C 1
ATOM 1192 O O . HIS A 1 157 ? 13.263 -0.803 -27.568 1.00 40.72 157 HIS A O 1
ATOM 1198 N N . ARG A 1 158 ? 14.391 -2.286 -28.823 1.00 42.59 158 ARG A N 1
ATOM 1199 C CA . ARG A 1 158 ? 15.770 -2.016 -28.357 1.00 42.59 158 ARG A CA 1
ATOM 1200 C C . ARG A 1 158 ? 15.955 -1.795 -26.834 1.00 42.59 158 ARG A C 1
ATOM 1202 O O . ARG A 1 158 ? 16.185 -0.694 -26.355 1.00 42.59 158 ARG A O 1
ATOM 1209 N N . GLY A 1 159 ? 16.000 -2.894 -26.079 1.00 43.62 159 GLY A N 1
ATOM 1210 C CA . GLY A 1 159 ? 17.047 -3.129 -25.066 1.00 43.62 159 GLY A CA 1
ATOM 1211 C C . GLY A 1 159 ? 17.043 -2.386 -23.716 1.00 43.62 159 GLY A C 1
ATOM 1212 O O . GLY A 1 159 ? 17.864 -2.745 -22.878 1.00 43.62 159 GLY A O 1
ATOM 1213 N N . ALA A 1 160 ? 16.171 -1.408 -23.440 1.00 49.06 160 ALA A N 1
ATOM 1214 C CA . ALA A 1 160 ? 16.288 -0.599 -22.207 1.00 49.06 160 ALA A CA 1
ATOM 1215 C C . ALA A 1 160 ? 15.261 -0.914 -21.091 1.00 49.06 160 ALA A C 1
ATOM 1217 O O . ALA A 1 160 ? 15.611 -0.893 -19.912 1.00 49.06 160 ALA A O 1
ATOM 1218 N N . GLY A 1 161 ? 14.004 -1.234 -21.428 1.00 50.28 161 GLY A N 1
ATOM 1219 C CA . GLY A 1 161 ? 12.915 -1.368 -20.441 1.00 50.28 161 GLY A CA 1
ATOM 1220 C C . GLY A 1 161 ? 13.032 -2.582 -19.512 1.00 50.28 161 GLY A C 1
ATOM 1221 O O . GLY A 1 161 ? 12.988 -2.433 -18.294 1.00 50.28 161 GLY A O 1
ATOM 1222 N N . ALA A 1 162 ? 13.263 -3.773 -20.078 1.00 54.34 162 ALA A N 1
ATOM 1223 C CA . ALA A 1 162 ? 13.474 -5.000 -19.301 1.00 54.34 162 ALA A CA 1
ATOM 1224 C C . ALA A 1 162 ? 14.718 -4.907 -18.396 1.00 54.34 162 ALA A C 1
ATOM 1226 O O . ALA A 1 162 ? 14.742 -5.473 -17.306 1.00 54.34 162 ALA A O 1
ATOM 1227 N N . ASN A 1 163 ? 15.725 -4.130 -18.810 1.00 61.66 163 ASN A N 1
ATOM 1228 C CA . ASN A 1 163 ? 16.922 -3.899 -18.010 1.00 61.66 163 ASN A CA 1
ATOM 1229 C C . ASN A 1 163 ? 16.637 -3.076 -16.747 1.00 61.66 163 ASN A C 1
ATOM 1231 O O . ASN A 1 163 ? 17.230 -3.381 -15.719 1.00 61.66 163 ASN A O 1
ATOM 1235 N N . ARG A 1 164 ? 15.712 -2.103 -16.767 1.00 69.00 164 ARG A N 1
ATOM 1236 C CA . ARG A 1 164 ? 15.422 -1.269 -15.584 1.00 69.00 164 ARG A CA 1
ATOM 1237 C C . ARG A 1 164 ? 14.726 -2.035 -14.465 1.00 69.00 164 ARG A C 1
ATOM 1239 O O . ARG A 1 164 ? 15.180 -1.961 -13.331 1.00 69.00 164 ARG A O 1
ATOM 1246 N N . SER A 1 165 ? 13.682 -2.814 -14.759 1.00 71.69 165 SER A N 1
ATOM 1247 C CA . SER A 1 165 ? 13.014 -3.619 -13.723 1.00 71.69 165 SER A CA 1
ATOM 1248 C C . SER A 1 165 ? 13.969 -4.653 -13.120 1.00 71.69 165 SER A C 1
ATOM 1250 O O . SER A 1 165 ? 13.976 -4.859 -11.912 1.00 71.69 165 SER A O 1
ATOM 1252 N N . LEU A 1 166 ? 14.834 -5.259 -13.942 1.00 71.62 166 LEU A N 1
ATOM 1253 C CA . LEU A 1 166 ? 15.862 -6.185 -13.462 1.00 71.62 166 LEU A CA 1
ATOM 1254 C C . LEU A 1 166 ? 16.968 -5.490 -12.661 1.00 71.62 166 LEU A C 1
ATOM 1256 O O . LEU A 1 166 ? 17.449 -6.054 -11.681 1.00 71.62 166 LEU A O 1
ATOM 1260 N N . GLN A 1 167 ? 17.383 -4.285 -13.057 1.00 76.12 167 GLN A N 1
ATOM 1261 C CA . GLN A 1 167 ? 18.316 -3.463 -12.284 1.00 76.12 167 GLN A CA 1
ATOM 1262 C C . GLN A 1 167 ? 17.714 -3.078 -10.934 1.00 76.12 167 GLN A C 1
ATOM 1264 O O . GLN A 1 167 ? 18.376 -3.260 -9.921 1.00 76.12 167 GLN A O 1
ATOM 1269 N N . PHE A 1 168 ? 16.453 -2.651 -10.907 1.00 82.88 168 PHE A N 1
ATOM 1270 C CA . PHE A 1 168 ? 15.718 -2.362 -9.679 1.00 82.88 168 PHE A CA 1
ATOM 1271 C C . PHE A 1 168 ? 15.666 -3.575 -8.742 1.00 82.88 168 PHE A C 1
ATOM 1273 O O . PHE A 1 168 ? 15.994 -3.465 -7.567 1.00 82.88 168 PHE A O 1
ATOM 1280 N N . VAL A 1 169 ? 15.351 -4.769 -9.253 1.00 81.81 169 VAL A N 1
ATOM 1281 C CA . VAL A 1 169 ? 15.350 -5.977 -8.411 1.00 81.81 169 VAL A CA 1
ATOM 1282 C C . VAL A 1 169 ? 16.740 -6.245 -7.805 1.00 81.81 169 VAL A C 1
ATOM 1284 O O . VAL A 1 169 ? 16.839 -6.725 -6.678 1.00 81.81 169 VAL A O 1
ATOM 1287 N N . LYS A 1 170 ? 17.828 -5.902 -8.508 1.00 81.69 170 LYS A N 1
ATOM 1288 C CA . LYS A 1 170 ? 19.200 -6.034 -7.986 1.00 81.69 170 LYS A CA 1
ATOM 1289 C C . LYS A 1 170 ? 19.565 -4.984 -6.932 1.00 81.69 170 LYS A C 1
ATOM 1291 O O . LYS A 1 170 ? 20.513 -5.220 -6.188 1.00 81.69 170 LYS A O 1
ATOM 1296 N N . THR A 1 171 ? 18.871 -3.847 -6.871 1.00 86.12 171 THR A N 1
ATOM 1297 C CA . THR A 1 171 ? 19.134 -2.789 -5.879 1.00 86.12 171 THR A CA 1
ATOM 1298 C C . THR A 1 171 ? 18.338 -2.963 -4.585 1.00 86.12 171 THR A C 1
ATOM 1300 O O . THR A 1 171 ? 18.586 -2.231 -3.626 1.00 86.12 171 THR A O 1
ATOM 1303 N N . LEU A 1 172 ? 17.424 -3.938 -4.528 1.00 88.06 172 LEU A N 1
ATOM 1304 C CA . LEU A 1 172 ? 16.611 -4.224 -3.348 1.00 88.06 172 LEU A CA 1
ATOM 1305 C C . LEU A 1 172 ? 17.475 -4.560 -2.126 1.00 88.06 172 LEU A C 1
ATOM 1307 O O . LEU A 1 172 ? 18.324 -5.450 -2.165 1.00 88.06 172 LEU A O 1
ATOM 1311 N N . ARG A 1 173 ? 17.196 -3.880 -1.011 1.00 89.06 173 ARG A N 1
ATOM 1312 C CA . ARG A 1 173 ? 17.814 -4.140 0.300 1.00 89.06 173 ARG A CA 1
ATOM 1313 C C . ARG A 1 173 ? 16.997 -5.084 1.183 1.00 89.06 173 ARG A C 1
ATOM 1315 O O . ARG A 1 173 ? 17.490 -5.540 2.212 1.00 89.06 173 ARG A O 1
ATOM 1322 N N . SER A 1 174 ? 15.755 -5.362 0.795 1.00 87.56 174 SER A N 1
ATOM 1323 C CA . SER A 1 174 ? 14.828 -6.195 1.559 1.00 87.56 174 SER A CA 1
ATOM 1324 C C . SER A 1 174 ? 15.144 -7.694 1.448 1.00 87.56 174 SER A C 1
ATOM 1326 O O . SER A 1 174 ? 15.432 -8.176 0.350 1.00 87.56 174 SER A O 1
ATOM 1328 N N . PRO A 1 175 ? 15.016 -8.464 2.544 1.00 84.94 175 PRO A N 1
ATOM 1329 C CA . PRO A 1 175 ? 15.208 -9.911 2.568 1.00 84.94 175 PRO A CA 1
ATOM 1330 C C . PRO A 1 175 ? 13.979 -10.639 1.994 1.00 84.94 175 PRO A C 1
ATOM 1332 O O . PRO A 1 175 ? 13.274 -11.357 2.708 1.00 84.94 175 PRO A O 1
ATOM 1335 N N . LEU A 1 176 ? 13.715 -10.452 0.696 1.00 86.56 176 LEU A N 1
ATOM 1336 C CA . LEU A 1 176 ? 12.541 -11.021 0.032 1.00 86.56 176 LEU A CA 1
ATOM 1337 C C . LEU A 1 176 ? 12.494 -12.548 0.184 1.00 86.56 176 LEU A C 1
ATOM 1339 O O . LEU A 1 176 ? 13.474 -13.249 -0.083 1.00 86.56 176 LEU A O 1
ATOM 1343 N N . ARG A 1 177 ? 11.324 -13.051 0.582 1.00 88.19 177 ARG A N 1
ATOM 1344 C CA . ARG A 1 177 ? 10.954 -14.474 0.577 1.00 88.19 177 ARG A CA 1
ATOM 1345 C C . ARG A 1 177 ? 10.293 -14.856 -0.743 1.00 88.19 177 ARG A C 1
ATOM 1347 O O . ARG A 1 177 ? 10.489 -15.959 -1.246 1.00 88.19 177 ARG A O 1
ATOM 1354 N N . GLU A 1 178 ? 9.537 -13.925 -1.318 1.00 86.25 178 GLU A N 1
ATOM 1355 C CA . GLU A 1 178 ? 8.766 -14.147 -2.534 1.00 86.25 178 GLU A CA 1
ATOM 1356 C C . GLU A 1 178 ? 8.958 -12.996 -3.525 1.00 86.25 178 GLU A C 1
ATOM 1358 O O . GLU A 1 178 ? 8.749 -11.827 -3.190 1.00 86.25 178 GLU A O 1
ATOM 1363 N N . LEU A 1 179 ? 9.335 -13.338 -4.757 1.00 85.69 179 LEU A N 1
ATOM 1364 C CA . LEU A 1 179 ? 9.412 -12.413 -5.880 1.00 85.69 179 LEU A CA 1
ATOM 1365 C C . LEU A 1 179 ? 8.560 -12.946 -7.036 1.00 85.69 179 LEU A C 1
ATOM 1367 O O . LEU A 1 179 ? 8.834 -14.009 -7.597 1.00 85.69 179 LEU A O 1
ATOM 1371 N N . TYR A 1 180 ? 7.548 -12.175 -7.417 1.00 82.56 180 TYR A N 1
ATOM 1372 C CA . TYR A 1 180 ? 6.675 -12.474 -8.547 1.00 82.56 180 TYR A CA 1
ATOM 1373 C C . TYR A 1 180 ? 7.014 -11.537 -9.696 1.00 82.56 180 TYR A C 1
ATOM 1375 O O . TYR A 1 180 ? 6.888 -10.323 -9.563 1.00 82.56 180 TYR A O 1
ATOM 1383 N N . LEU A 1 181 ? 7.442 -12.089 -10.828 1.00 79.06 181 LEU A N 1
ATOM 1384 C CA . LEU A 1 181 ? 7.705 -11.321 -12.040 1.00 79.06 181 LEU A CA 1
ATOM 1385 C C . LEU A 1 181 ? 6.728 -11.785 -13.117 1.00 79.06 181 LEU A C 1
ATOM 1387 O O . LEU A 1 181 ? 6.827 -12.902 -13.615 1.00 79.06 181 LEU A O 1
ATOM 1391 N N . SER A 1 182 ? 5.777 -10.935 -13.489 1.00 73.88 182 SER A N 1
ATOM 1392 C CA . SER A 1 182 ? 4.864 -11.208 -14.603 1.00 73.88 182 SER A CA 1
ATOM 1393 C C . SER A 1 182 ? 5.232 -10.337 -15.794 1.00 73.88 182 SER A C 1
ATOM 1395 O O . SER A 1 182 ? 5.491 -9.151 -15.636 1.00 73.88 182 SER A O 1
ATOM 1397 N N . GLN A 1 183 ? 5.281 -10.906 -16.992 1.00 68.06 183 GLN A N 1
ATOM 1398 C CA . GLN A 1 183 ? 5.581 -10.180 -18.219 1.00 68.06 183 GLN A CA 1
ATOM 1399 C C . GLN A 1 183 ? 4.375 -10.236 -19.152 1.00 68.06 183 GLN A C 1
ATOM 1401 O O . GLN A 1 183 ? 3.891 -11.317 -19.488 1.00 68.06 183 GLN A O 1
ATOM 1406 N N . TYR A 1 184 ? 3.911 -9.069 -19.599 1.00 58.53 184 TYR A N 1
ATOM 1407 C CA . TYR A 1 184 ? 2.919 -8.984 -20.670 1.00 58.53 184 TYR A CA 1
ATOM 1408 C C . TYR A 1 184 ? 3.640 -8.910 -22.013 1.00 58.53 184 TYR A C 1
ATOM 1410 O O . TYR A 1 184 ? 4.311 -7.919 -22.314 1.00 58.53 184 TYR A O 1
ATOM 1418 N N . CYS A 1 185 ? 3.500 -9.961 -22.817 1.00 50.31 185 CYS A N 1
ATOM 1419 C CA . CYS A 1 185 ? 3.825 -9.916 -24.234 1.00 50.31 185 CYS A CA 1
ATOM 1420 C C . CYS A 1 185 ? 2.591 -9.409 -24.988 1.00 50.31 185 CYS A C 1
ATOM 1422 O O . CYS A 1 185 ? 1.484 -9.897 -24.775 1.00 50.31 185 CYS A O 1
ATOM 1424 N N . SER A 1 186 ? 2.783 -8.435 -25.879 1.00 48.75 186 SER A N 1
ATOM 1425 C CA . SER A 1 186 ? 1.737 -7.845 -26.731 1.00 48.75 186 SER A CA 1
ATOM 1426 C C . SER A 1 186 ? 1.002 -8.862 -27.618 1.00 48.75 186 SER A C 1
ATOM 1428 O O . SER A 1 186 ? -0.073 -8.553 -28.120 1.00 48.75 186 SER A O 1
ATOM 1430 N N . ASN A 1 187 ? 1.524 -10.086 -27.741 1.00 42.00 187 ASN A N 1
ATOM 1431 C CA . ASN A 1 187 ? 0.886 -11.207 -28.420 1.00 42.00 187 ASN A CA 1
ATOM 1432 C C . ASN A 1 187 ? 0.462 -12.271 -27.391 1.00 42.00 187 ASN A C 1
ATOM 1434 O O . ASN A 1 187 ? 1.219 -13.194 -27.118 1.00 42.00 187 ASN A O 1
ATOM 1438 N N . ALA A 1 188 ? -0.728 -12.101 -26.807 1.00 41.31 188 ALA A N 1
ATOM 1439 C CA . ALA A 1 188 ? -1.590 -13.096 -26.138 1.00 41.31 188 ALA A CA 1
ATOM 1440 C C . ALA A 1 188 ? -1.042 -14.040 -25.033 1.00 41.31 188 ALA A C 1
ATOM 1442 O O . ALA A 1 188 ? -1.850 -14.709 -24.394 1.00 41.31 188 ALA A O 1
ATOM 1443 N N . SER A 1 189 ? 0.256 -14.093 -24.730 1.00 44.41 189 SER A N 1
ATOM 1444 C CA . SER A 1 189 ? 0.805 -14.955 -23.674 1.00 44.41 189 SER A CA 1
ATOM 1445 C C . SER A 1 189 ? 1.443 -14.121 -22.562 1.00 44.41 189 SER A C 1
ATOM 1447 O O . SER A 1 189 ? 2.509 -13.528 -22.750 1.00 44.41 189 SER A O 1
ATOM 1449 N N . ALA A 1 190 ? 0.810 -14.083 -21.388 1.00 47.69 190 ALA A N 1
ATOM 1450 C CA . ALA A 1 190 ? 1.472 -13.613 -20.178 1.00 47.69 190 ALA A CA 1
ATOM 1451 C C . ALA A 1 190 ? 2.460 -14.692 -19.718 1.00 47.69 190 ALA A C 1
ATOM 1453 O O . ALA A 1 190 ? 2.062 -15.822 -19.434 1.00 47.69 190 ALA A O 1
ATOM 1454 N N . VAL A 1 191 ? 3.745 -14.353 -19.650 1.00 52.03 191 VAL A N 1
ATOM 1455 C CA . VAL A 1 191 ? 4.752 -15.231 -19.049 1.00 52.03 191 VAL A CA 1
ATOM 1456 C C . VAL A 1 191 ? 4.866 -14.831 -17.589 1.00 52.03 191 VAL A C 1
ATOM 1458 O O . VAL A 1 191 ? 5.246 -13.701 -17.281 1.00 52.03 191 VAL A O 1
ATOM 1461 N N . VAL A 1 192 ? 4.514 -15.736 -16.680 1.00 51.66 192 VAL A N 1
ATOM 1462 C CA . VAL A 1 192 ? 4.666 -15.502 -15.242 1.00 51.66 192 VAL A CA 1
ATOM 1463 C C . VAL A 1 192 ? 5.851 -16.313 -14.741 1.00 51.66 192 VAL A C 1
ATOM 1465 O O . VAL A 1 192 ? 5.818 -17.541 -14.706 1.00 51.66 192 VAL A O 1
ATOM 1468 N N . CYS A 1 193 ? 6.913 -15.611 -14.358 1.00 54.31 193 CYS A N 1
ATOM 1469 C CA . CYS A 1 193 ? 8.071 -16.189 -13.700 1.00 54.31 193 CYS A CA 1
ATOM 1470 C C . CYS A 1 193 ? 7.883 -16.079 -12.186 1.00 54.31 193 CYS A C 1
ATOM 1472 O O . CYS A 1 193 ? 7.858 -14.989 -11.610 1.00 54.31 193 CYS A O 1
ATOM 1474 N N . PHE A 1 194 ? 7.775 -17.235 -11.540 1.00 50.19 194 PHE A N 1
ATOM 1475 C CA . PHE A 1 194 ? 7.701 -17.347 -10.091 1.00 50.19 194 PHE A CA 1
ATOM 1476 C C . PHE A 1 194 ? 9.088 -17.646 -9.538 1.00 50.19 194 PHE A C 1
ATOM 1478 O O . PHE A 1 194 ? 9.703 -18.640 -9.928 1.00 50.19 194 PHE A O 1
ATOM 1485 N N . VAL A 1 195 ? 9.571 -16.810 -8.619 1.00 58.12 195 VAL A N 1
ATOM 1486 C CA . VAL A 1 195 ? 10.793 -17.103 -7.870 1.00 58.12 195 VAL A CA 1
ATOM 1487 C C . VAL A 1 195 ? 10.483 -17.038 -6.378 1.00 58.12 195 VAL A C 1
ATOM 1489 O O . VAL A 1 195 ? 10.403 -15.974 -5.766 1.00 58.12 195 VAL A O 1
ATOM 1492 N N . THR A 1 196 ? 10.278 -18.213 -5.791 1.00 53.28 196 THR A N 1
ATOM 1493 C CA . THR A 1 196 ? 10.155 -18.405 -4.343 1.00 53.28 196 THR A CA 1
ATOM 1494 C C . THR A 1 196 ? 11.508 -18.780 -3.767 1.00 53.28 196 THR A C 1
ATOM 1496 O O . THR A 1 196 ? 12.149 -19.714 -4.254 1.00 53.28 196 THR A O 1
ATOM 1499 N N . PHE A 1 197 ? 11.932 -18.088 -2.713 1.00 52.56 197 PHE A N 1
ATOM 1500 C CA . PHE A 1 197 ? 13.211 -18.353 -2.072 1.00 52.56 197 PHE A CA 1
ATOM 1501 C C . PHE A 1 197 ? 13.007 -19.075 -0.745 1.00 52.56 197 PHE A C 1
ATOM 1503 O O . PHE A 1 197 ? 12.326 -18.590 0.154 1.00 52.56 197 PHE A O 1
ATOM 1510 N N . SER A 1 198 ? 13.662 -20.224 -0.584 1.00 37.72 198 SER A N 1
ATOM 1511 C CA . SER A 1 198 ? 13.654 -20.986 0.673 1.00 37.72 198 SER A CA 1
ATOM 1512 C C . SER A 1 198 ? 14.429 -20.281 1.800 1.00 37.72 198 SER A C 1
ATOM 1514 O O . SER A 1 198 ? 14.339 -20.674 2.960 1.00 37.72 198 SER A O 1
ATOM 1516 N N . ARG A 1 199 ? 15.222 -19.255 1.461 1.00 48.06 199 ARG A N 1
ATOM 1517 C CA . ARG A 1 199 ? 15.971 -18.368 2.364 1.00 48.06 199 ARG A CA 1
ATOM 1518 C C . ARG A 1 199 ? 15.904 -16.939 1.816 1.00 48.06 199 ARG A C 1
ATOM 1520 O O . ARG A 1 199 ? 15.885 -16.798 0.599 1.00 48.06 199 ARG A O 1
ATOM 1527 N N . PRO A 1 200 ? 15.890 -15.896 2.662 1.00 51.56 200 PRO A N 1
ATOM 1528 C CA . PRO A 1 200 ? 15.814 -14.517 2.190 1.00 51.56 200 PRO A CA 1
ATOM 1529 C C . PRO A 1 200 ? 16.921 -14.199 1.177 1.00 51.56 200 PRO A C 1
ATOM 1531 O O . PRO A 1 200 ? 18.072 -14.597 1.375 1.00 51.56 200 PRO A O 1
ATOM 1534 N N . LEU A 1 201 ? 16.562 -13.481 0.107 1.00 53.22 201 LEU A N 1
ATOM 1535 C CA . LEU A 1 201 ? 17.476 -12.954 -0.913 1.00 53.22 201 LEU A CA 1
ATOM 1536 C C . LEU A 1 201 ? 18.471 -11.963 -0.283 1.00 53.22 201 LEU A C 1
ATOM 1538 O O . LEU A 1 201 ? 18.321 -10.749 -0.369 1.00 53.22 201 LEU A O 1
ATOM 1542 N N . VAL A 1 202 ? 19.514 -12.468 0.367 1.00 44.69 202 VAL A N 1
ATOM 1543 C CA . VAL A 1 202 ? 20.653 -11.654 0.794 1.00 44.69 202 VAL A CA 1
ATOM 1544 C C . VAL A 1 202 ? 21.716 -11.793 -0.286 1.00 44.69 202 VAL A C 1
ATOM 1546 O O . VAL A 1 202 ? 22.586 -12.651 -0.204 1.00 44.69 202 VAL A O 1
ATOM 1549 N N . SER A 1 203 ? 21.580 -10.977 -1.335 1.00 42.03 203 SER A N 1
ATOM 1550 C CA . SER A 1 203 ? 22.607 -10.714 -2.350 1.00 42.03 203 SER A CA 1
ATOM 1551 C C . SER A 1 203 ? 23.307 -11.960 -2.926 1.00 42.03 203 SER A C 1
ATOM 1553 O O . SER A 1 203 ? 24.374 -12.353 -2.459 1.00 42.03 203 SER A O 1
ATOM 1555 N N . ARG A 1 204 ? 22.737 -12.565 -3.981 1.00 37.31 204 ARG A N 1
ATOM 1556 C CA . ARG A 1 204 ? 23.475 -13.239 -5.075 1.00 37.31 204 ARG A CA 1
ATOM 1557 C C . ARG A 1 204 ? 22.532 -13.640 -6.217 1.00 37.31 204 ARG A C 1
ATOM 1559 O O . ARG A 1 204 ? 21.368 -13.946 -6.001 1.00 37.31 204 ARG A O 1
ATOM 1566 N N . THR A 1 205 ? 23.088 -13.560 -7.424 1.00 36.97 205 THR A N 1
ATOM 1567 C CA . THR A 1 205 ? 22.566 -13.819 -8.777 1.00 36.97 205 THR A CA 1
ATOM 1568 C C . THR A 1 205 ? 21.156 -14.416 -8.884 1.00 36.97 205 THR A C 1
ATOM 1570 O O . THR A 1 205 ? 20.944 -15.596 -8.626 1.00 36.97 205 THR A O 1
ATOM 1573 N N . ILE A 1 206 ? 20.210 -13.612 -9.377 1.00 43.50 206 ILE A N 1
ATOM 1574 C CA . ILE A 1 206 ? 18.871 -14.065 -9.772 1.00 43.50 206 ILE A CA 1
ATOM 1575 C C . ILE A 1 206 ? 18.975 -14.707 -11.160 1.00 43.50 206 ILE A C 1
ATOM 1577 O O . ILE A 1 206 ? 19.126 -14.005 -12.161 1.00 43.50 206 ILE A O 1
ATOM 1581 N N . SER A 1 207 ? 18.917 -16.036 -11.229 1.00 35.41 207 SER A N 1
ATOM 1582 C CA . SER A 1 207 ? 18.715 -16.775 -12.477 1.00 35.41 207 SER A CA 1
ATOM 1583 C C . SER A 1 207 ? 17.215 -16.863 -12.766 1.00 35.41 207 SER A C 1
ATOM 1585 O O . SER A 1 207 ? 16.469 -17.584 -12.108 1.00 35.41 207 SER A O 1
ATOM 1587 N N . ILE A 1 208 ? 16.751 -16.089 -13.745 1.00 43.91 208 ILE A N 1
ATOM 1588 C CA . ILE A 1 208 ? 15.346 -16.094 -14.165 1.00 43.91 208 ILE A CA 1
ATOM 1589 C C . ILE A 1 208 ? 15.146 -17.268 -15.121 1.00 43.91 208 ILE A C 1
ATOM 1591 O O . ILE A 1 208 ? 15.535 -17.207 -16.286 1.00 43.91 208 ILE A O 1
ATOM 1595 N N . GLY A 1 209 ? 14.561 -18.352 -14.615 1.00 34.41 209 GLY A N 1
ATOM 1596 C CA . GLY A 1 209 ? 14.086 -19.457 -15.440 1.00 34.41 209 GLY A CA 1
ATOM 1597 C C . GLY A 1 209 ? 12.762 -19.081 -16.095 1.00 34.41 209 GLY A C 1
ATOM 1598 O O . GLY A 1 209 ? 11.736 -19.027 -15.424 1.00 34.41 209 GLY A O 1
ATOM 1599 N N . VAL A 1 210 ? 12.783 -18.820 -17.401 1.00 36.66 210 VAL A N 1
ATOM 1600 C CA . VAL A 1 210 ? 11.570 -18.617 -18.199 1.00 36.66 210 VAL A CA 1
ATOM 1601 C C . VAL A 1 210 ? 10.920 -19.982 -18.419 1.00 36.66 210 VAL A C 1
ATOM 1603 O O . VAL A 1 210 ? 11.483 -20.823 -19.118 1.00 36.66 210 VAL A O 1
ATOM 1606 N N . ARG A 1 211 ? 9.750 -20.227 -17.818 1.00 32.69 211 ARG A N 1
ATOM 1607 C CA . ARG A 1 211 ? 8.904 -21.365 -18.201 1.00 32.69 211 ARG A CA 1
ATOM 1608 C C . ARG A 1 211 ? 7.850 -20.878 -19.196 1.00 32.69 211 ARG A C 1
ATOM 1610 O O . ARG A 1 211 ? 7.058 -20.014 -18.822 1.00 32.69 211 ARG A O 1
ATOM 1617 N N . PRO A 1 212 ? 7.821 -21.396 -20.434 1.00 27.84 212 PRO A N 1
ATOM 1618 C CA . PRO A 1 212 ? 6.683 -21.169 -21.310 1.00 27.84 212 PRO A CA 1
ATOM 1619 C C . PRO A 1 212 ? 5.450 -21.862 -20.715 1.00 27.84 212 PRO A C 1
ATOM 1621 O O . PRO A 1 212 ? 5.526 -23.011 -20.276 1.00 27.84 212 PRO A O 1
ATOM 1624 N N . SER A 1 213 ? 4.332 -21.143 -20.657 1.00 34.84 213 SER A N 1
ATOM 1625 C CA . SER A 1 213 ? 3.009 -21.718 -20.420 1.00 34.84 213 SER A CA 1
ATOM 1626 C C . SER A 1 213 ? 2.644 -22.602 -21.616 1.00 34.84 213 SER A C 1
ATOM 1628 O O . SER A 1 213 ? 2.742 -22.152 -22.757 1.00 34.84 213 SER A O 1
ATOM 1630 N N . VAL A 1 214 ? 2.300 -23.863 -21.334 1.00 33.16 214 VAL A N 1
ATOM 1631 C CA . VAL A 1 214 ? 1.779 -24.843 -22.305 1.00 33.16 214 VAL A CA 1
ATOM 1632 C C . VAL A 1 214 ? 0.316 -24.542 -22.591 1.00 33.16 214 VAL A C 1
ATOM 1634 O O . VAL A 1 214 ? -0.401 -24.243 -21.608 1.00 33.16 214 VAL A O 1
#

Organism: NCBI:txid1314778

Secondary structure (DSSP, 8-state):
---------HHHHHHHHHHHTTS-GGG-HHHHHHHHHHH-HHHHHHHHHHHHSS-EEE-STTHHHHHHHHHHTGGGGGGGT--EEEESS--SSHHHHHHHHHHHTT-TT--EEEE------S---HHHHHHHHHHHHHHHH-S--SEEEEEEE---SSSSHHHHHHHHHHH--S--SEEEEEEE-SSS-EEEEEEE-SS---S-------PPP-

pLDDT: mean 76.91, std 18.9, range [27.84, 96.25]